Protein AF-A3UIS2-F1 (afdb_monomer_lite)

Radius of gyration: 30.92 Å; chains: 1; bounding box: 102×44×104 Å

Sequence (241 aa):
MSDAALAHAPRGFVQRSEYDRLQRALDEALEKLAYFEAEAAAAHNHARRGPDEWALTATEAYLCRMLAAHERLTRRKAYSLWPGDETPSSKALDVHLTSIRRKLACFGLSIHNQHGRGWYFAPEERRFVLAALDGGPARYADPADGADAPAQRVRASVLYRRLLEALEDGPLQSEDLRRLANWSRLYGMVRSDLIAQGLVEMTRRDRAQIHTITEAGRTRLDALRKQDAPAAETEGRDGPL

Structure (mmCIF, N/CA/C/O backbone):
data_AF-A3UIS2-F1
#
_entry.id   AF-A3UIS2-F1
#
loop_
_atom_site.group_PDB
_atom_site.id
_atom_site.type_symbol
_atom_site.label_atom_id
_atom_site.label_alt_id
_atom_site.label_comp_id
_atom_site.label_asym_id
_atom_site.label_entity_id
_atom_site.label_seq_id
_atom_site.pdbx_PDB_ins_code
_atom_site.Cartn_x
_atom_site.Cartn_y
_atom_site.Cartn_z
_atom_site.occupancy
_atom_site.B_iso_or_equiv
_atom_site.auth_seq_id
_atom_site.auth_comp_id
_atom_site.auth_asym_id
_atom_site.auth_atom_id
_atom_site.pdbx_PDB_model_num
ATOM 1 N N . MET A 1 1 ? 48.591 -28.206 -75.526 1.00 44.31 1 MET A N 1
ATOM 2 C CA . MET A 1 1 ? 49.136 -28.474 -74.180 1.00 44.31 1 MET A CA 1
ATOM 3 C C . MET A 1 1 ? 48.832 -27.263 -73.324 1.00 44.31 1 MET A C 1
ATOM 5 O O . MET A 1 1 ? 49.164 -26.182 -73.784 1.00 44.31 1 MET A O 1
ATOM 9 N N . SER A 1 2 ? 48.209 -27.503 -72.162 1.00 45.94 2 SER A N 1
ATOM 10 C CA . SER A 1 2 ? 47.933 -26.588 -71.035 1.00 45.94 2 SER A CA 1
ATOM 11 C C . SER A 1 2 ? 47.095 -25.342 -71.374 1.00 45.94 2 SER A C 1
ATOM 13 O O . SER A 1 2 ? 47.364 -24.642 -72.332 1.00 45.94 2 SER A O 1
ATOM 15 N N . ASP A 1 3 ? 46.012 -25.020 -70.676 1.00 39.94 3 ASP A N 1
ATOM 16 C CA . ASP A 1 3 ? 45.982 -24.867 -69.227 1.00 39.94 3 ASP A CA 1
ATOM 17 C C . ASP A 1 3 ? 44.537 -25.040 -68.717 1.00 39.94 3 ASP A C 1
ATOM 19 O O . ASP A 1 3 ? 43.677 -24.177 -68.888 1.00 39.94 3 ASP A O 1
ATOM 23 N N . ALA A 1 4 ? 44.245 -26.212 -68.154 1.00 50.88 4 ALA A N 1
ATOM 24 C CA . ALA A 1 4 ? 42.975 -26.526 -67.509 1.00 50.88 4 ALA A CA 1
ATOM 25 C C . ALA A 1 4 ? 43.205 -26.531 -65.995 1.00 50.88 4 ALA A C 1
ATOM 27 O O . ALA A 1 4 ? 43.323 -27.582 -65.373 1.00 50.88 4 ALA A O 1
ATOM 28 N N . ALA A 1 5 ? 43.301 -25.338 -65.413 1.00 53.44 5 ALA A N 1
ATOM 29 C CA . ALA A 1 5 ? 43.393 -25.139 -63.970 1.00 53.44 5 ALA A CA 1
ATOM 30 C C . ALA A 1 5 ? 42.276 -24.200 -63.488 1.00 53.44 5 ALA A C 1
ATOM 32 O O . ALA A 1 5 ? 42.515 -23.196 -62.823 1.00 53.44 5 ALA A O 1
ATOM 33 N N . LEU A 1 6 ? 41.023 -24.525 -63.824 1.00 48.09 6 LEU A N 1
ATOM 34 C CA . LEU A 1 6 ? 39.868 -23.958 -63.130 1.00 48.09 6 LEU A CA 1
ATOM 35 C C . LEU A 1 6 ? 39.639 -24.769 -61.855 1.00 48.09 6 LEU A C 1
ATOM 37 O O . LEU A 1 6 ? 39.055 -25.850 -61.856 1.00 48.09 6 LEU A O 1
ATOM 41 N N . ALA A 1 7 ? 40.195 -24.227 -60.777 1.00 47.25 7 ALA A N 1
ATOM 42 C CA . ALA A 1 7 ? 40.149 -24.737 -59.424 1.00 47.25 7 ALA A CA 1
ATOM 43 C C . ALA A 1 7 ? 38.716 -25.076 -58.975 1.00 47.25 7 ALA A C 1
ATOM 45 O O . ALA A 1 7 ? 37.839 -24.215 -58.880 1.00 47.25 7 ALA A O 1
ATOM 46 N N . HIS A 1 8 ? 38.505 -26.344 -58.628 1.00 52.12 8 HIS A N 1
ATOM 47 C CA . HIS A 1 8 ? 37.364 -26.804 -57.848 1.00 52.12 8 HIS A CA 1
ATOM 48 C C . HIS A 1 8 ? 37.463 -26.263 -56.413 1.00 52.12 8 HIS A C 1
ATOM 50 O O . HIS A 1 8 ? 37.949 -26.942 -55.511 1.00 52.12 8 HIS A O 1
ATOM 56 N N . ALA A 1 9 ? 36.985 -25.041 -56.178 1.00 51.84 9 ALA A N 1
ATOM 57 C CA . ALA A 1 9 ? 36.670 -24.603 -54.823 1.00 51.84 9 ALA A CA 1
ATOM 58 C C . ALA A 1 9 ? 35.446 -25.400 -54.314 1.00 51.84 9 ALA A C 1
ATOM 60 O O . ALA A 1 9 ? 34.432 -25.482 -55.019 1.00 51.84 9 ALA A O 1
ATOM 61 N N . PRO A 1 10 ? 35.501 -26.015 -53.117 1.00 53.50 10 PRO A N 1
ATOM 62 C CA . PRO A 1 10 ? 34.401 -26.817 -52.597 1.00 53.50 10 PRO A CA 1
ATOM 63 C C . PRO A 1 10 ? 33.189 -25.920 -52.315 1.00 53.50 10 PRO A C 1
ATOM 65 O O . PRO A 1 10 ? 33.205 -25.087 -51.409 1.00 53.50 10 PRO A O 1
ATOM 68 N N . ARG A 1 11 ? 32.105 -26.131 -53.074 1.00 52.81 11 ARG A N 1
ATOM 69 C CA . ARG A 1 11 ? 30.827 -25.387 -53.014 1.00 52.81 11 ARG A CA 1
ATOM 70 C C . ARG A 1 11 ? 30.122 -25.396 -51.640 1.00 52.81 11 ARG A C 1
ATOM 72 O O . ARG A 1 11 ? 29.104 -24.734 -51.491 1.00 52.81 11 ARG A O 1
ATOM 79 N N . GLY A 1 12 ? 30.648 -26.108 -50.640 1.00 52.69 12 GLY A N 1
ATOM 80 C CA . GLY A 1 12 ? 30.076 -26.208 -49.291 1.00 52.69 12 GLY A CA 1
ATOM 81 C C . GLY A 1 12 ? 30.646 -25.242 -48.242 1.00 52.69 12 GLY A C 1
ATOM 82 O O . GLY A 1 12 ? 30.032 -25.078 -47.192 1.00 52.69 12 GLY A O 1
ATOM 83 N N . PHE A 1 13 ? 31.791 -24.592 -48.489 1.00 50.00 13 PHE A N 1
ATOM 84 C CA . PHE A 1 13 ? 32.413 -23.707 -47.484 1.00 50.00 13 PHE A CA 1
ATOM 85 C C . PHE A 1 13 ? 31.806 -22.296 -47.458 1.00 50.00 13 PHE A C 1
ATOM 87 O O . PHE A 1 13 ? 31.671 -21.704 -46.390 1.00 50.00 13 PHE A O 1
ATOM 94 N N . VAL A 1 14 ? 31.372 -21.785 -48.614 1.00 53.56 14 VAL A N 1
ATOM 95 C CA . VAL A 1 14 ? 30.798 -20.433 -48.742 1.00 53.56 14 VAL A CA 1
ATOM 96 C C . VAL A 1 14 ? 29.408 -20.344 -48.089 1.00 53.56 14 VAL A C 1
ATOM 98 O O . VAL A 1 14 ? 29.094 -19.353 -47.434 1.00 53.56 14 VAL A O 1
ATOM 101 N N . GLN A 1 15 ? 28.613 -21.421 -48.148 1.00 58.50 15 GLN A N 1
ATOM 102 C CA . GLN A 1 15 ? 27.269 -21.454 -47.553 1.00 58.50 15 GLN A CA 1
ATOM 103 C C . GLN A 1 15 ? 27.274 -21.426 -46.018 1.00 58.50 15 GLN A C 1
ATOM 105 O O . GLN A 1 15 ? 26.395 -20.807 -45.424 1.00 58.50 15 GLN A O 1
ATOM 110 N N . ARG A 1 16 ? 28.270 -22.036 -45.354 1.00 62.12 16 ARG A N 1
ATOM 111 C CA . ARG A 1 16 ? 28.389 -21.960 -43.885 1.00 62.12 16 ARG A CA 1
ATOM 112 C C . ARG A 1 16 ? 28.802 -20.565 -43.416 1.00 62.12 16 ARG A C 1
ATOM 114 O O . ARG A 1 16 ? 28.254 -20.081 -42.436 1.00 62.12 16 ARG A O 1
ATOM 121 N N . SER A 1 17 ? 29.694 -19.888 -44.145 1.00 72.69 17 SER A N 1
ATOM 122 C CA . SER A 1 17 ? 30.095 -18.519 -43.791 1.00 72.69 17 SER A CA 1
ATOM 123 C C . SER A 1 17 ? 28.975 -17.492 -43.970 1.00 72.69 17 SER A C 1
ATOM 125 O O . SER A 1 17 ? 28.882 -16.548 -43.187 1.00 72.69 17 SER A O 1
ATOM 127 N N . GLU A 1 18 ? 28.112 -17.672 -44.974 1.00 80.00 18 GLU A N 1
ATOM 128 C CA . GLU A 1 18 ? 26.933 -16.818 -45.148 1.00 80.00 18 GLU A CA 1
ATOM 129 C C . GLU A 1 18 ? 25.871 -17.105 -44.088 1.00 80.00 18 GLU A C 1
ATOM 131 O O . GLU A 1 18 ? 25.317 -16.164 -43.524 1.00 80.00 18 GLU A O 1
ATOM 136 N N . TYR A 1 19 ? 25.652 -18.378 -43.751 1.00 84.56 19 TYR A N 1
ATOM 137 C CA . TYR A 1 19 ? 24.754 -18.768 -42.667 1.00 84.56 19 TYR A CA 1
ATOM 138 C C . TYR A 1 19 ? 25.191 -18.179 -41.318 1.00 84.56 19 TYR A C 1
ATOM 140 O O . TYR A 1 19 ? 24.390 -17.534 -40.651 1.00 84.56 19 TYR A O 1
ATOM 148 N N . ASP A 1 20 ? 26.470 -18.301 -40.951 1.00 83.44 20 ASP A N 1
ATOM 149 C CA . ASP A 1 20 ? 26.993 -17.748 -39.694 1.00 83.44 20 ASP A CA 1
ATOM 150 C C . ASP A 1 20 ? 26.892 -16.217 -39.647 1.00 83.44 20 ASP A C 1
ATOM 152 O O . ASP A 1 20 ? 26.635 -15.631 -38.594 1.00 83.44 20 ASP A O 1
ATOM 156 N N . ARG A 1 21 ? 27.089 -15.546 -40.790 1.00 86.69 21 ARG A N 1
ATOM 157 C CA . ARG A 1 21 ? 26.925 -14.092 -40.898 1.00 86.69 21 ARG A CA 1
ATOM 158 C C . ARG A 1 21 ? 25.465 -13.682 -40.713 1.00 86.69 21 ARG A C 1
ATOM 160 O O . ARG A 1 21 ? 25.203 -12.712 -40.006 1.00 86.69 21 ARG A O 1
ATOM 167 N N . LEU A 1 22 ? 24.536 -14.404 -41.338 1.00 88.62 22 LEU A N 1
ATOM 168 C CA . LEU A 1 22 ? 23.100 -14.158 -41.208 1.00 88.62 22 LEU A CA 1
ATOM 169 C C . LEU A 1 22 ? 22.603 -14.459 -39.792 1.00 88.62 22 LEU A C 1
ATOM 171 O O . LEU A 1 22 ? 21.818 -13.679 -39.264 1.00 88.62 22 LEU A O 1
ATOM 175 N N . GLN A 1 23 ? 23.106 -15.517 -39.153 1.00 89.31 23 GLN A N 1
ATOM 176 C CA . GLN A 1 23 ? 22.763 -15.862 -37.776 1.00 89.31 23 GLN A CA 1
ATOM 177 C C . GLN A 1 23 ? 23.207 -14.764 -36.802 1.00 89.31 23 GLN A C 1
ATOM 179 O O . GLN A 1 23 ? 22.396 -14.295 -36.016 1.00 89.31 23 GLN A O 1
ATOM 184 N N . ARG A 1 24 ? 24.445 -14.259 -36.917 1.00 88.12 24 ARG A N 1
ATOM 185 C CA . ARG A 1 24 ? 24.910 -13.133 -36.083 1.00 88.12 24 ARG A CA 1
ATOM 186 C C . ARG A 1 24 ? 24.109 -11.856 -36.315 1.00 88.12 24 ARG A C 1
ATOM 188 O O . ARG A 1 24 ? 23.817 -11.145 -35.364 1.00 88.12 24 ARG A O 1
ATOM 195 N N . ALA A 1 25 ? 23.757 -11.564 -37.567 1.00 88.81 25 ALA A N 1
ATOM 196 C CA . ALA A 1 25 ? 22.933 -10.403 -37.890 1.00 88.81 25 ALA A CA 1
ATOM 197 C C . ALA A 1 25 ? 21.511 -10.534 -37.318 1.00 88.81 25 ALA A C 1
ATOM 199 O O . ALA A 1 25 ? 20.938 -9.542 -36.874 1.00 88.81 25 ALA A O 1
ATOM 200 N N . LEU A 1 26 ? 20.953 -11.749 -37.311 1.00 89.62 26 LEU A N 1
ATOM 201 C CA . LEU A 1 26 ? 19.666 -12.042 -36.689 1.00 89.62 26 LEU A CA 1
ATOM 202 C C . LEU A 1 26 ? 19.747 -11.902 -35.166 1.00 89.62 26 LEU A C 1
ATOM 204 O O . LEU A 1 26 ? 18.886 -11.249 -34.584 1.00 89.62 26 LEU A O 1
ATOM 208 N N . ASP A 1 27 ? 20.789 -12.445 -34.539 1.00 90.94 27 ASP A N 1
ATOM 209 C CA . ASP A 1 27 ? 21.001 -12.348 -33.093 1.00 90.94 27 ASP A CA 1
ATOM 210 C C . ASP A 1 27 ? 21.178 -10.876 -32.659 1.00 90.94 27 ASP A C 1
ATOM 212 O O . ASP A 1 27 ? 20.498 -10.421 -31.741 1.00 90.94 27 ASP A O 1
ATOM 216 N N . GLU A 1 28 ? 21.981 -10.080 -33.382 1.00 90.00 28 GLU A N 1
ATOM 217 C CA . GLU A 1 28 ? 22.114 -8.630 -33.143 1.00 90.00 28 GLU A CA 1
ATOM 218 C C . GLU A 1 28 ? 20.792 -7.874 -33.340 1.00 90.00 28 GLU A C 1
ATOM 220 O O . GLU A 1 28 ? 20.489 -6.931 -32.604 1.00 90.00 28 GLU A O 1
ATOM 225 N N . ALA A 1 29 ? 20.004 -8.244 -34.353 1.00 87.81 29 ALA A N 1
ATOM 226 C CA . ALA A 1 29 ? 18.710 -7.618 -34.601 1.00 87.81 29 ALA A CA 1
ATOM 227 C C . ALA A 1 29 ? 17.707 -7.944 -33.487 1.00 87.81 29 ALA A C 1
ATOM 229 O O . ALA A 1 29 ? 16.958 -7.059 -33.074 1.00 87.81 29 ALA A O 1
ATOM 230 N N . LEU A 1 30 ? 17.719 -9.176 -32.972 1.00 87.56 30 LEU A N 1
ATOM 231 C CA . LEU A 1 30 ? 16.890 -9.598 -31.845 1.00 87.56 30 LEU A CA 1
ATOM 232 C C . LEU A 1 30 ? 17.296 -8.893 -30.549 1.00 87.56 30 LEU A C 1
ATOM 234 O O . LEU A 1 30 ? 16.423 -8.423 -29.823 1.00 87.56 30 LEU A O 1
ATOM 238 N N . GLU A 1 31 ? 18.595 -8.748 -30.277 1.00 85.75 31 GLU A N 1
ATOM 239 C CA . GLU A 1 31 ? 19.074 -7.974 -29.126 1.00 85.75 31 GLU A CA 1
ATOM 240 C C . GLU A 1 31 ? 18.669 -6.497 -29.221 1.00 85.75 31 GLU A C 1
ATOM 242 O O . GLU A 1 31 ? 18.184 -5.924 -28.243 1.00 85.75 31 GLU A O 1
ATOM 247 N N . LYS A 1 32 ? 18.788 -5.880 -30.406 1.00 81.88 32 LYS A N 1
ATOM 248 C CA . LYS A 1 32 ? 18.321 -4.502 -30.637 1.00 81.88 32 LYS A CA 1
ATOM 249 C C . LYS A 1 32 ? 16.811 -4.369 -30.484 1.00 81.88 32 LYS A C 1
ATOM 251 O O . LYS A 1 32 ? 16.352 -3.392 -29.899 1.00 81.88 32 LYS A O 1
ATOM 256 N N . LEU A 1 33 ? 16.040 -5.327 -30.993 1.00 83.19 33 LEU A N 1
ATOM 257 C CA . LEU A 1 33 ? 14.589 -5.324 -30.844 1.00 83.19 33 LEU A CA 1
ATOM 258 C C . LEU A 1 33 ? 14.200 -5.429 -29.366 1.00 83.19 33 LEU A C 1
ATOM 260 O O . LEU A 1 33 ? 13.417 -4.612 -28.898 1.00 83.19 33 LEU A O 1
ATOM 264 N N . ALA A 1 34 ? 14.812 -6.348 -28.616 1.00 77.31 34 ALA A N 1
ATOM 265 C CA . ALA A 1 34 ? 14.578 -6.490 -27.181 1.00 77.31 34 ALA A CA 1
ATOM 266 C C . ALA A 1 34 ? 14.949 -5.215 -26.403 1.00 77.31 34 ALA A C 1
ATOM 268 O O . ALA A 1 34 ? 14.245 -4.832 -25.467 1.00 77.31 34 ALA A O 1
ATOM 269 N N . TYR A 1 35 ? 16.025 -4.530 -26.803 1.00 75.88 35 TYR A N 1
ATOM 270 C CA . TYR A 1 35 ? 16.396 -3.229 -26.249 1.00 75.88 35 TYR A CA 1
ATOM 271 C C . TYR A 1 35 ? 15.320 -2.166 -26.519 1.00 75.88 35 TYR A C 1
ATOM 273 O O . TYR A 1 35 ? 14.850 -1.532 -25.575 1.00 75.88 35 TYR A O 1
ATOM 281 N N . PHE A 1 36 ? 14.874 -2.009 -27.769 1.00 69.44 36 PHE A N 1
ATOM 282 C CA . PHE A 1 36 ? 13.848 -1.022 -28.120 1.00 69.44 36 PHE A CA 1
ATOM 283 C C . PHE A 1 36 ? 12.477 -1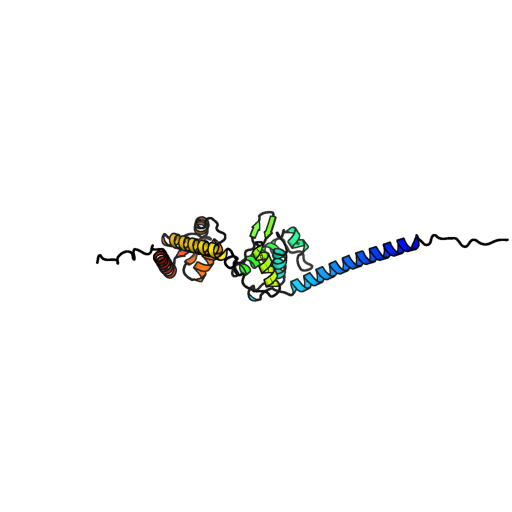.346 -27.525 1.00 69.44 36 PHE A C 1
ATOM 285 O O . PHE A 1 36 ? 11.754 -0.435 -27.136 1.00 69.44 36 PHE A O 1
ATOM 292 N N . GLU A 1 37 ? 12.111 -2.620 -27.401 1.00 73.44 37 GLU A N 1
ATOM 293 C CA . GLU A 1 37 ? 10.893 -3.037 -26.703 1.00 73.44 37 GLU A CA 1
ATOM 294 C C . GLU A 1 37 ? 10.972 -2.716 -25.208 1.00 73.44 37 GLU A C 1
ATOM 296 O O . GLU A 1 37 ? 10.003 -2.213 -24.638 1.00 73.44 37 GLU A O 1
ATOM 301 N N . ALA A 1 38 ? 12.126 -2.939 -24.571 1.00 63.16 38 ALA A N 1
ATOM 302 C CA . ALA A 1 38 ? 12.346 -2.564 -23.177 1.00 63.16 38 ALA A CA 1
ATOM 303 C C . ALA A 1 38 ? 12.315 -1.039 -22.979 1.00 63.16 38 ALA A C 1
ATOM 305 O O . ALA A 1 38 ? 11.737 -0.560 -22.002 1.00 63.16 38 ALA A O 1
ATOM 306 N N . GLU A 1 39 ? 12.884 -0.276 -23.912 1.00 63.38 39 GLU A N 1
ATOM 307 C CA . GLU A 1 39 ? 12.883 1.188 -23.907 1.00 63.38 39 GLU A CA 1
ATOM 308 C C . GLU A 1 39 ? 11.476 1.757 -24.151 1.00 63.38 39 GLU A C 1
ATOM 310 O O . GLU A 1 39 ? 11.004 2.601 -23.388 1.00 63.38 39 GLU A O 1
ATOM 315 N N . ALA A 1 40 ? 10.748 1.237 -25.142 1.00 64.12 40 ALA A N 1
ATOM 316 C CA . ALA A 1 40 ? 9.364 1.607 -25.422 1.00 64.12 40 ALA A CA 1
ATOM 317 C C . ALA A 1 40 ? 8.436 1.234 -24.260 1.00 64.12 40 ALA A C 1
ATOM 319 O O . ALA A 1 40 ? 7.581 2.032 -23.872 1.00 64.12 40 ALA A O 1
ATOM 320 N N . ALA A 1 41 ? 8.632 0.065 -23.643 1.00 63.25 41 ALA A N 1
ATOM 321 C CA . ALA A 1 41 ? 7.927 -0.317 -22.428 1.00 63.25 41 ALA A CA 1
ATOM 322 C C . ALA A 1 41 ? 8.273 0.626 -21.268 1.00 63.25 41 ALA A C 1
ATOM 324 O O . ALA A 1 41 ? 7.375 1.038 -20.539 1.00 63.25 41 ALA A O 1
ATOM 325 N N . ALA A 1 42 ? 9.537 1.021 -21.094 1.00 56.91 42 ALA A N 1
ATOM 326 C CA . ALA A 1 42 ? 9.939 1.979 -20.065 1.00 56.91 42 ALA A CA 1
ATOM 327 C C . ALA A 1 42 ? 9.296 3.361 -20.283 1.00 56.91 42 ALA A C 1
ATOM 329 O O . ALA A 1 42 ? 8.733 3.920 -19.340 1.00 56.91 42 ALA A O 1
ATOM 330 N N . ALA A 1 43 ? 9.294 3.870 -21.517 1.00 54.94 43 ALA A N 1
ATOM 331 C CA . ALA A 1 43 ? 8.670 5.139 -21.887 1.00 54.94 43 ALA A CA 1
ATOM 332 C C . ALA A 1 43 ? 7.138 5.104 -21.726 1.00 54.94 43 ALA A C 1
ATOM 334 O O . ALA A 1 43 ? 6.546 6.015 -21.140 1.00 54.94 43 ALA A O 1
ATOM 335 N N . HIS A 1 44 ? 6.491 4.020 -22.163 1.00 57.81 44 HIS A N 1
ATOM 336 C CA . HIS A 1 44 ? 5.052 3.805 -21.995 1.00 57.81 44 HIS A CA 1
ATOM 337 C C . HIS A 1 44 ? 4.659 3.699 -20.512 1.00 57.81 44 HIS A C 1
ATOM 339 O O . HIS A 1 44 ? 3.674 4.294 -20.071 1.00 57.81 44 HIS A O 1
ATOM 345 N N . ASN A 1 45 ? 5.475 3.008 -19.713 1.00 55.16 45 ASN A N 1
ATOM 346 C CA . ASN A 1 45 ? 5.279 2.873 -18.271 1.00 55.16 45 ASN A CA 1
ATOM 347 C C . ASN A 1 45 ? 5.529 4.182 -17.509 1.00 55.16 45 ASN A C 1
ATOM 349 O O . ASN A 1 45 ? 4.912 4.395 -16.469 1.00 55.16 45 ASN A O 1
ATOM 353 N N . HIS A 1 46 ? 6.393 5.066 -18.014 1.00 51.06 46 HIS A N 1
ATOM 354 C CA . HIS A 1 46 ? 6.631 6.388 -17.433 1.00 51.06 46 HIS A CA 1
ATOM 355 C C . HIS A 1 46 ? 5.465 7.364 -17.694 1.00 51.06 46 HIS A C 1
ATOM 357 O O . HIS A 1 46 ? 5.197 8.250 -16.881 1.00 51.06 46 HIS A O 1
ATOM 363 N N . ALA A 1 47 ? 4.739 7.196 -18.806 1.00 54.94 47 ALA A N 1
ATOM 364 C CA . ALA A 1 47 ? 3.598 8.039 -19.168 1.00 54.94 47 ALA A CA 1
ATOM 365 C C . ALA A 1 47 ? 2.316 7.728 -18.365 1.00 54.94 47 ALA A C 1
ATOM 367 O O . ALA A 1 47 ? 1.482 8.614 -18.168 1.00 54.94 47 ALA A O 1
ATOM 368 N N . ARG A 1 48 ? 2.153 6.498 -17.857 1.00 67.56 48 ARG A N 1
ATOM 369 C CA . ARG A 1 48 ? 0.988 6.096 -17.050 1.00 67.56 48 ARG A CA 1
ATOM 370 C C . ARG A 1 48 ? 1.236 6.347 -15.562 1.00 67.56 48 ARG A C 1
ATOM 372 O O . ARG A 1 48 ? 1.890 5.559 -14.888 1.00 67.56 48 ARG A O 1
ATOM 379 N N . ARG A 1 49 ? 0.642 7.418 -15.026 1.00 72.62 49 ARG A N 1
ATOM 380 C CA . ARG A 1 49 ? 0.659 7.756 -13.586 1.00 72.62 49 ARG A CA 1
ATOM 381 C C . ARG A 1 49 ? -0.153 6.792 -12.703 1.00 72.62 49 ARG A C 1
ATOM 383 O O . ARG A 1 49 ? -0.191 6.968 -11.490 1.00 72.62 49 ARG A O 1
ATOM 390 N N . GLY A 1 50 ? -0.739 5.748 -13.288 1.00 79.19 50 GLY A N 1
ATOM 391 C CA . GLY A 1 50 ? -1.696 4.882 -12.609 1.00 79.19 50 GLY A CA 1
ATOM 392 C C . GLY A 1 50 ? -3.064 5.549 -12.467 1.00 79.19 50 GLY A C 1
ATOM 393 O O . GLY A 1 50 ? -3.321 6.534 -13.159 1.00 79.19 50 GLY A O 1
ATOM 394 N N . PRO A 1 51 ? -3.932 5.017 -11.595 1.00 83.81 51 PRO A N 1
ATOM 395 C CA . PRO A 1 51 ? -5.212 5.639 -11.280 1.00 83.81 51 PRO A CA 1
ATOM 396 C C . PRO A 1 51 ? -5.021 7.050 -10.710 1.00 83.81 51 PRO A C 1
ATOM 398 O O . PRO A 1 51 ? -4.175 7.255 -9.830 1.00 83.81 51 PRO A O 1
ATOM 401 N N . ASP A 1 52 ? -5.816 8.013 -11.181 1.00 80.25 52 ASP A N 1
ATOM 402 C CA . ASP A 1 52 ? -5.738 9.413 -10.742 1.00 80.25 52 ASP A CA 1
ATOM 403 C C . ASP A 1 52 ? -5.957 9.541 -9.227 1.00 80.25 52 ASP A C 1
ATOM 405 O O . ASP A 1 52 ? -5.339 10.380 -8.566 1.00 80.25 52 ASP A O 1
ATOM 409 N N . GLU A 1 53 ? -6.767 8.649 -8.651 1.00 79.62 53 GLU A N 1
ATOM 410 C CA . GLU A 1 53 ? -7.074 8.597 -7.224 1.00 79.62 53 GLU A CA 1
ATOM 411 C C . GLU A 1 53 ? -5.829 8.362 -6.367 1.00 79.62 53 GLU A C 1
ATOM 413 O O . GLU A 1 53 ? -5.748 8.856 -5.241 1.00 79.62 53 GLU A O 1
ATOM 418 N N . TRP A 1 54 ? -4.832 7.638 -6.881 1.00 86.12 54 TRP A N 1
ATOM 419 C CA . TRP A 1 54 ? -3.599 7.378 -6.136 1.00 86.12 54 TRP A CA 1
ATOM 420 C C . TRP A 1 54 ? -2.688 8.601 -6.072 1.00 86.12 54 TRP A C 1
ATOM 422 O O . TRP A 1 54 ? -1.765 8.635 -5.251 1.00 86.12 54 TRP A O 1
ATOM 432 N N . ALA A 1 55 ? -2.932 9.596 -6.931 1.00 86.31 55 ALA A N 1
ATOM 433 C CA . ALA A 1 55 ? -2.165 10.830 -7.024 1.00 86.31 55 ALA A CA 1
ATOM 434 C C . ALA A 1 55 ? -0.644 10.583 -7.091 1.00 86.31 55 ALA A C 1
ATOM 436 O O . ALA A 1 55 ? 0.143 11.307 -6.467 1.00 86.31 55 ALA A O 1
ATOM 437 N N . LEU A 1 56 ? -0.209 9.531 -7.796 1.00 89.44 56 LEU A N 1
ATOM 438 C CA . LEU A 1 56 ? 1.209 9.210 -7.956 1.00 89.44 56 LEU A CA 1
ATOM 439 C C . LEU A 1 56 ?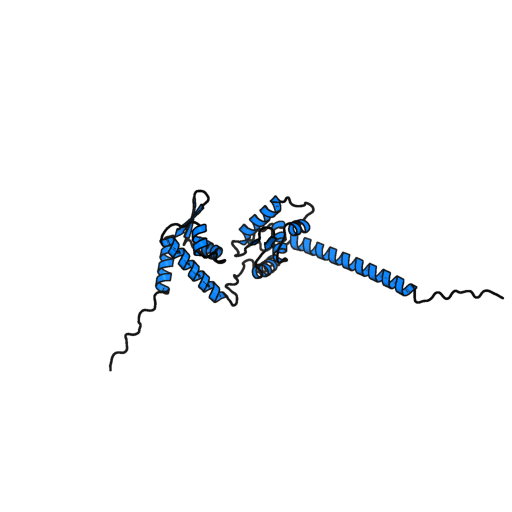 1.868 10.152 -8.968 1.00 89.44 56 LEU A C 1
ATOM 441 O O . LEU A 1 56 ? 1.291 10.525 -9.990 1.00 89.44 56 LEU A O 1
ATOM 445 N N . THR A 1 57 ? 3.119 10.523 -8.703 1.00 88.62 57 THR A N 1
ATOM 446 C CA . THR A 1 57 ? 3.969 11.116 -9.742 1.00 88.62 57 THR A CA 1
ATOM 447 C C . THR A 1 57 ? 4.403 10.042 -10.746 1.00 88.62 57 THR A C 1
ATOM 449 O O . THR A 1 57 ? 4.310 8.849 -10.465 1.00 88.62 57 THR A O 1
ATOM 452 N N . ALA A 1 58 ? 4.931 10.444 -11.907 1.00 84.44 58 ALA A N 1
ATOM 453 C CA . ALA A 1 58 ? 5.446 9.497 -12.904 1.00 84.44 58 ALA A CA 1
ATOM 454 C C . ALA A 1 58 ? 6.523 8.561 -12.317 1.00 84.44 58 ALA A C 1
ATOM 456 O O . ALA A 1 58 ? 6.440 7.343 -12.456 1.00 84.44 58 ALA A O 1
ATOM 457 N N . THR A 1 59 ? 7.477 9.115 -11.562 1.00 87.12 59 THR A N 1
ATOM 458 C CA . THR A 1 59 ? 8.516 8.339 -10.867 1.00 87.12 59 THR A CA 1
ATOM 459 C C . THR A 1 59 ? 7.927 7.381 -9.831 1.00 87.12 59 THR A C 1
ATOM 461 O O . THR A 1 59 ? 8.367 6.240 -9.714 1.00 87.12 59 THR A O 1
ATOM 464 N N . GLU A 1 60 ? 6.921 7.816 -9.068 1.00 91.31 60 GLU A N 1
ATOM 465 C CA . GLU A 1 60 ? 6.272 6.969 -8.064 1.00 91.31 60 GLU A CA 1
ATOM 466 C C . GLU A 1 60 ? 5.481 5.820 -8.702 1.00 91.31 60 GLU A C 1
ATOM 468 O O . GLU A 1 60 ? 5.571 4.689 -8.226 1.00 91.31 60 GLU A O 1
ATOM 473 N N . ALA A 1 61 ? 4.750 6.086 -9.787 1.00 90.00 61 ALA A N 1
ATOM 474 C CA . ALA A 1 61 ? 4.026 5.072 -10.550 1.00 90.00 61 ALA A CA 1
ATOM 475 C C . ALA A 1 61 ? 4.986 4.043 -11.162 1.00 90.00 61 ALA A C 1
ATOM 477 O O . ALA A 1 61 ? 4.761 2.836 -11.055 1.00 90.00 61 ALA A O 1
ATOM 478 N N . TYR A 1 62 ? 6.111 4.510 -11.705 1.00 88.50 62 TYR A N 1
ATOM 479 C CA . TYR A 1 62 ? 7.172 3.651 -12.215 1.00 88.50 62 TYR A CA 1
ATOM 480 C C . TYR A 1 62 ? 7.747 2.736 -11.118 1.00 88.50 62 TYR A C 1
ATOM 482 O O . TYR A 1 62 ? 7.822 1.516 -11.288 1.00 88.50 62 TYR A O 1
ATOM 490 N N . LEU A 1 63 ? 8.070 3.292 -9.944 1.00 90.88 63 LEU A N 1
ATOM 491 C CA . LEU A 1 63 ? 8.535 2.506 -8.797 1.00 90.88 63 LEU A CA 1
ATOM 492 C C . LEU A 1 63 ? 7.483 1.507 -8.301 1.00 90.88 63 LEU A C 1
ATOM 494 O O . LEU A 1 63 ? 7.840 0.385 -7.938 1.00 90.88 63 LEU A O 1
ATOM 498 N N . CYS A 1 64 ? 6.198 1.874 -8.307 1.00 92.81 64 CYS A N 1
ATOM 499 C CA . CYS A 1 64 ? 5.109 0.947 -7.988 1.00 92.81 64 CYS A CA 1
ATOM 500 C C . CYS A 1 64 ? 5.071 -0.221 -8.972 1.00 92.81 64 CYS A C 1
ATOM 502 O O . CYS A 1 64 ? 4.978 -1.373 -8.546 1.00 92.81 64 CYS A O 1
ATOM 504 N N . ARG A 1 65 ? 5.208 0.057 -10.274 1.00 91.25 65 ARG A N 1
ATOM 505 C CA . ARG A 1 65 ? 5.238 -0.975 -11.314 1.00 91.25 65 ARG A CA 1
ATOM 506 C C . ARG A 1 65 ? 6.416 -1.923 -11.114 1.00 91.25 65 ARG A C 1
ATOM 508 O O . ARG A 1 65 ? 6.231 -3.135 -11.144 1.00 91.25 65 ARG A O 1
ATOM 515 N N . MET A 1 66 ? 7.604 -1.396 -10.814 1.00 91.12 66 MET A N 1
ATOM 516 C CA . MET A 1 66 ? 8.777 -2.215 -10.492 1.00 91.12 66 MET A CA 1
ATOM 517 C C . MET A 1 66 ? 8.580 -3.083 -9.245 1.00 91.12 66 MET A C 1
ATOM 519 O O . MET A 1 66 ? 8.934 -4.264 -9.246 1.00 91.12 66 MET A O 1
ATOM 523 N N . LEU A 1 67 ? 8.033 -2.505 -8.172 1.00 93.56 67 LEU A N 1
ATOM 524 C CA . LEU A 1 67 ? 7.720 -3.230 -6.939 1.00 93.56 67 LEU A CA 1
ATOM 525 C C . LEU A 1 67 ? 6.724 -4.361 -7.191 1.00 93.56 67 LEU A C 1
ATOM 527 O O . LEU A 1 67 ? 6.858 -5.428 -6.601 1.00 93.56 67 LEU A O 1
ATOM 531 N N . ALA A 1 68 ? 5.741 -4.141 -8.061 1.00 92.38 68 ALA A N 1
ATOM 532 C CA . ALA A 1 68 ? 4.728 -5.131 -8.385 1.00 92.38 68 ALA A CA 1
ATOM 533 C C . ALA A 1 68 ? 5.245 -6.207 -9.363 1.00 92.38 68 ALA A C 1
ATOM 535 O O . ALA A 1 68 ? 4.934 -7.392 -9.220 1.00 92.38 68 ALA A O 1
ATOM 536 N N . ALA A 1 69 ? 6.119 -5.838 -10.302 1.00 90.31 69 ALA A N 1
ATOM 537 C CA . ALA A 1 69 ? 6.728 -6.751 -11.270 1.00 90.31 69 ALA A CA 1
ATOM 538 C C . ALA A 1 69 ? 7.725 -7.739 -10.639 1.00 90.31 69 ALA A C 1
ATOM 540 O O . ALA A 1 69 ? 7.964 -8.819 -11.181 1.00 90.31 69 ALA A O 1
ATOM 541 N N . HIS A 1 70 ? 8.289 -7.424 -9.473 1.00 90.19 70 HIS A N 1
ATOM 542 C CA . HIS A 1 70 ? 9.264 -8.277 -8.797 1.00 90.19 70 HIS A CA 1
ATOM 543 C C . HIS A 1 70 ? 8.729 -8.836 -7.483 1.00 90.19 70 HIS A C 1
ATOM 545 O O . HIS A 1 70 ? 8.002 -8.171 -6.760 1.00 90.19 70 HIS A O 1
ATOM 551 N N . GLU A 1 71 ? 9.133 -10.060 -7.134 1.00 89.94 71 GLU A N 1
ATOM 552 C CA . GLU A 1 71 ? 8.848 -10.609 -5.800 1.00 89.94 71 GLU A CA 1
ATOM 553 C C . GLU A 1 71 ? 9.465 -9.734 -4.702 1.00 89.94 71 GLU A C 1
ATOM 555 O O . GLU A 1 71 ? 8.901 -9.559 -3.625 1.00 89.94 71 GLU A O 1
ATOM 560 N N . ARG A 1 72 ? 10.631 -9.153 -4.997 1.00 93.62 72 ARG A N 1
ATOM 561 C CA . ARG A 1 72 ? 11.308 -8.203 -4.128 1.00 93.62 72 ARG A CA 1
ATOM 562 C C . ARG A 1 72 ? 12.113 -7.210 -4.945 1.00 93.62 72 ARG A C 1
ATOM 564 O O . ARG A 1 72 ? 12.885 -7.592 -5.827 1.00 93.62 72 ARG A O 1
ATOM 571 N N . LEU A 1 73 ? 11.988 -5.938 -4.593 1.00 93.81 73 LEU A N 1
ATOM 572 C CA . LEU A 1 73 ? 12.808 -4.867 -5.123 1.00 93.81 73 LEU A CA 1
ATOM 573 C C . LEU A 1 73 ? 13.952 -4.564 -4.154 1.00 93.81 73 LEU A C 1
ATOM 575 O O . LEU A 1 73 ? 13.745 -4.059 -3.050 1.00 93.81 73 LEU A O 1
ATOM 579 N N . THR A 1 74 ? 15.177 -4.883 -4.565 1.00 94.06 74 THR A N 1
ATOM 580 C CA . THR A 1 74 ? 16.383 -4.516 -3.816 1.00 94.06 74 THR A CA 1
ATOM 581 C C . THR A 1 74 ? 16.795 -3.087 -4.149 1.00 94.06 74 THR A C 1
ATOM 583 O O . THR A 1 74 ? 16.501 -2.584 -5.232 1.00 94.06 74 THR A O 1
ATOM 586 N N . ARG A 1 75 ? 17.546 -2.439 -3.253 1.00 91.12 75 ARG A N 1
ATOM 587 C CA . ARG A 1 75 ? 18.085 -1.092 -3.498 1.00 91.12 75 ARG A CA 1
ATOM 588 C C . ARG A 1 75 ? 18.959 -1.032 -4.755 1.00 91.12 75 ARG A C 1
ATOM 590 O O . ARG A 1 75 ? 18.773 -0.144 -5.575 1.00 91.12 75 ARG A O 1
ATOM 597 N N . ARG A 1 76 ? 19.835 -2.025 -4.955 1.00 89.62 76 ARG A N 1
ATOM 598 C CA . ARG A 1 76 ? 20.660 -2.140 -6.171 1.00 89.62 76 ARG A CA 1
ATOM 599 C C . ARG A 1 76 ? 19.799 -2.186 -7.436 1.00 89.62 76 ARG A C 1
ATOM 601 O O . ARG A 1 76 ? 20.098 -1.486 -8.392 1.00 89.62 76 ARG A O 1
ATOM 608 N N . LYS A 1 77 ? 18.726 -2.984 -7.418 1.00 89.06 77 LYS A N 1
ATOM 609 C CA . LYS A 1 77 ? 17.811 -3.128 -8.556 1.00 89.06 77 LYS A CA 1
ATOM 610 C C . LYS A 1 77 ? 16.972 -1.869 -8.797 1.00 89.06 77 LYS A C 1
ATOM 612 O O . LYS A 1 77 ? 16.685 -1.546 -9.940 1.00 89.06 77 LYS A O 1
ATOM 617 N N . ALA A 1 78 ? 16.608 -1.156 -7.732 1.00 88.81 78 ALA A N 1
ATOM 618 C CA . ALA A 1 78 ? 15.918 0.126 -7.831 1.00 88.81 78 ALA A CA 1
ATOM 619 C C . ALA A 1 78 ? 16.788 1.197 -8.507 1.00 88.81 78 ALA A C 1
ATOM 621 O O . ALA A 1 78 ? 16.277 1.952 -9.321 1.00 88.81 78 ALA A O 1
ATOM 622 N N . TYR A 1 79 ? 18.092 1.240 -8.211 1.00 87.75 79 TYR A N 1
ATOM 623 C CA . TYR A 1 79 ? 19.010 2.184 -8.857 1.00 87.75 79 TYR A CA 1
ATOM 624 C C . TYR A 1 79 ? 19.325 1.819 -10.303 1.00 87.75 79 TYR A C 1
ATOM 626 O O . TYR A 1 79 ? 19.359 2.705 -11.144 1.00 87.75 79 TYR A O 1
ATOM 634 N N . SER A 1 80 ? 19.516 0.532 -10.612 1.00 84.75 80 SER A N 1
ATOM 635 C CA . SER A 1 80 ? 19.842 0.104 -11.981 1.00 84.75 80 SER A CA 1
ATOM 636 C C . SER A 1 80 ? 18.708 0.315 -12.982 1.00 84.75 80 SER A C 1
ATOM 638 O O . SER A 1 80 ? 18.942 0.269 -14.180 1.00 84.75 80 SER A O 1
ATOM 640 N N . LEU A 1 81 ? 17.478 0.452 -12.493 1.00 81.12 81 LEU A N 1
ATOM 641 C CA . LEU A 1 81 ? 16.281 0.632 -13.309 1.00 81.12 81 LEU A CA 1
ATOM 642 C C . LEU A 1 81 ? 15.644 1.999 -13.051 1.00 81.12 81 LEU A C 1
ATOM 644 O O . LEU A 1 81 ? 14.488 2.190 -13.385 1.00 81.12 81 LEU A O 1
ATOM 648 N N . TRP A 1 82 ? 16.334 2.933 -12.394 1.00 83.00 82 TRP A N 1
ATOM 649 C CA . TRP A 1 82 ? 15.731 4.223 -12.081 1.00 83.00 82 TRP A CA 1
ATOM 650 C C . TRP A 1 82 ? 15.373 4.985 -13.368 1.00 83.00 82 TRP A C 1
ATOM 652 O O . TRP A 1 82 ? 16.171 4.979 -14.302 1.00 83.00 82 TRP A O 1
ATOM 662 N N . PRO A 1 83 ? 14.196 5.631 -13.447 1.00 72.81 83 PRO A N 1
ATOM 663 C CA . PRO A 1 83 ? 13.819 6.362 -14.647 1.00 72.81 83 PRO A CA 1
ATOM 664 C C . PRO A 1 83 ? 14.610 7.676 -14.758 1.00 72.81 83 PRO A C 1
ATOM 666 O O . PRO A 1 83 ? 14.626 8.471 -13.816 1.00 72.81 83 PRO A O 1
ATOM 669 N N . GLY A 1 84 ? 15.206 7.915 -15.931 1.00 70.94 84 GLY A N 1
ATOM 670 C CA . GLY A 1 84 ? 15.977 9.119 -16.265 1.00 70.94 84 GLY A CA 1
ATOM 671 C C . GLY A 1 84 ? 17.498 8.947 -16.155 1.00 70.94 84 GLY A C 1
ATOM 672 O O . GLY A 1 84 ? 17.987 7.914 -15.707 1.00 70.94 84 GLY A O 1
ATOM 673 N N . ASP A 1 85 ? 18.236 9.983 -16.559 1.00 67.38 85 ASP A N 1
ATOM 674 C CA . ASP A 1 85 ? 19.708 9.946 -16.656 1.00 67.38 85 ASP A CA 1
ATOM 675 C C . ASP A 1 85 ? 20.420 10.199 -15.315 1.00 67.38 85 ASP A C 1
ATOM 677 O O . ASP A 1 85 ? 21.607 9.908 -15.155 1.00 67.38 85 ASP A O 1
ATOM 681 N N . GLU A 1 86 ? 19.705 10.730 -14.320 1.00 68.31 86 GLU A N 1
ATOM 682 C CA . GLU A 1 86 ? 20.268 11.001 -13.000 1.00 68.31 86 GLU A CA 1
ATOM 683 C C . GLU A 1 86 ? 20.078 9.814 -12.055 1.00 68.31 86 GLU A C 1
ATOM 685 O O . GLU A 1 86 ? 18.962 9.403 -11.726 1.00 68.31 86 GLU A O 1
ATOM 690 N N . THR A 1 87 ? 21.198 9.294 -11.545 1.00 71.25 87 THR A N 1
ATOM 691 C CA . THR A 1 87 ? 21.160 8.290 -10.479 1.00 71.25 87 THR A CA 1
ATOM 692 C C . THR A 1 87 ? 20.610 8.939 -9.205 1.00 71.25 87 THR A C 1
ATOM 694 O O . THR A 1 87 ? 21.180 9.919 -8.716 1.00 71.25 87 THR A O 1
ATOM 697 N N . PRO A 1 88 ? 19.534 8.401 -8.611 1.00 77.69 88 PRO A N 1
ATOM 698 C CA . PRO A 1 88 ? 18.936 8.989 -7.426 1.00 77.69 88 PRO A CA 1
ATOM 699 C C . PRO A 1 88 ? 19.905 8.907 -6.249 1.00 77.69 88 PRO A C 1
ATOM 701 O O . PRO A 1 88 ? 20.556 7.886 -6.009 1.00 77.69 88 PRO A O 1
ATOM 704 N N . SER A 1 89 ? 19.938 9.960 -5.433 1.00 79.31 89 SER A N 1
ATOM 705 C CA . SER A 1 89 ? 20.613 9.871 -4.139 1.00 79.31 89 SER A CA 1
ATOM 706 C C . SER A 1 89 ? 19.980 8.767 -3.283 1.00 79.31 89 SER A C 1
ATOM 708 O O . SER A 1 89 ? 18.783 8.479 -3.383 1.00 79.31 89 SER A O 1
ATOM 710 N N . SER A 1 90 ? 20.762 8.180 -2.371 1.00 75.88 90 SER A N 1
ATOM 711 C CA . SER A 1 90 ? 20.253 7.125 -1.483 1.00 75.88 90 SER A CA 1
ATOM 712 C C . SER A 1 90 ? 18.995 7.548 -0.714 1.00 75.88 90 SER A C 1
ATOM 714 O O . SER A 1 90 ? 18.036 6.787 -0.583 1.00 75.88 90 SER A O 1
ATOM 716 N N . LYS A 1 91 ? 18.959 8.824 -0.316 1.00 84.19 91 LYS A N 1
ATOM 717 C CA . LYS A 1 91 ? 17.838 9.458 0.376 1.00 84.19 91 LYS A CA 1
ATOM 718 C C . LYS A 1 91 ? 16.596 9.608 -0.508 1.00 84.19 91 LYS A C 1
ATOM 720 O O . LYS A 1 91 ? 15.486 9.501 0.005 1.00 84.19 91 LYS A O 1
ATOM 725 N N . ALA A 1 92 ? 16.759 9.836 -1.812 1.00 86.69 92 ALA A N 1
ATOM 726 C CA . ALA A 1 92 ? 15.638 10.046 -2.726 1.00 86.69 92 ALA A CA 1
ATOM 727 C C . ALA A 1 92 ? 14.747 8.798 -2.831 1.00 86.69 92 ALA A C 1
ATOM 729 O O . ALA A 1 92 ? 13.529 8.905 -2.691 1.00 86.69 92 ALA A O 1
ATOM 730 N N . LEU A 1 93 ? 15.336 7.605 -2.979 1.00 89.88 93 LEU A N 1
ATOM 731 C CA . LEU A 1 93 ? 14.575 6.349 -3.046 1.00 89.88 93 LEU A CA 1
ATOM 732 C C . LEU A 1 93 ? 13.706 6.136 -1.796 1.00 89.88 93 LEU A C 1
ATOM 734 O O . LEU A 1 93 ? 12.519 5.829 -1.909 1.00 89.88 93 LEU A O 1
ATOM 738 N N . ASP A 1 94 ? 14.273 6.336 -0.606 1.00 90.25 94 ASP A N 1
ATOM 739 C CA . ASP A 1 94 ? 13.541 6.146 0.650 1.00 90.25 94 ASP A CA 1
ATOM 740 C C . ASP A 1 94 ? 12.406 7.179 0.810 1.00 90.25 94 ASP A C 1
ATOM 742 O O . ASP A 1 94 ? 11.331 6.845 1.323 1.00 90.25 94 ASP A O 1
ATOM 746 N N . VAL A 1 95 ? 12.602 8.411 0.319 1.00 91.56 95 VAL A N 1
ATOM 747 C CA . VAL A 1 95 ? 11.563 9.454 0.272 1.00 91.56 95 VAL A CA 1
ATOM 748 C C . VAL A 1 95 ? 10.412 9.036 -0.643 1.00 91.56 95 VAL A C 1
ATOM 750 O O . VAL A 1 95 ? 9.256 9.085 -0.214 1.00 91.56 95 VAL A O 1
ATOM 753 N N . HIS A 1 96 ? 10.703 8.556 -1.855 1.00 92.75 96 HIS A N 1
ATOM 754 C CA . HIS A 1 96 ? 9.671 8.083 -2.780 1.00 92.75 96 HIS A CA 1
ATOM 755 C C . HIS A 1 96 ? 8.898 6.893 -2.207 1.00 92.75 96 HIS A C 1
ATOM 757 O O . HIS A 1 96 ? 7.672 6.923 -2.175 1.00 92.75 96 HIS A O 1
ATOM 763 N N . LEU A 1 97 ? 9.580 5.883 -1.659 1.00 93.56 97 LEU A N 1
ATOM 764 C CA . LEU A 1 97 ? 8.915 4.728 -1.044 1.00 93.56 97 LEU A CA 1
ATOM 765 C C . LEU A 1 97 ? 8.031 5.120 0.147 1.00 93.56 97 LEU A C 1
ATOM 767 O O . LEU A 1 97 ? 6.959 4.549 0.344 1.00 93.56 97 LEU A O 1
ATOM 771 N N . THR A 1 98 ? 8.458 6.102 0.942 1.00 92.88 98 THR A N 1
ATOM 772 C CA . THR A 1 98 ? 7.657 6.636 2.053 1.00 92.88 98 THR A CA 1
ATOM 773 C C . THR A 1 98 ? 6.419 7.376 1.546 1.00 92.88 98 THR A C 1
ATOM 775 O O . THR A 1 98 ? 5.328 7.181 2.085 1.00 92.88 98 THR A O 1
ATOM 778 N N . SER A 1 99 ? 6.568 8.186 0.494 1.00 92.19 99 SER A N 1
ATOM 779 C CA . SER A 1 99 ? 5.452 8.876 -0.161 1.00 92.19 99 SER A CA 1
ATOM 780 C C . SER A 1 99 ? 4.435 7.880 -0.721 1.00 92.19 99 SER A C 1
ATOM 782 O O . SER A 1 99 ? 3.252 7.969 -0.391 1.00 92.19 99 SER A O 1
ATOM 784 N N . ILE A 1 100 ? 4.903 6.873 -1.467 1.00 94.19 100 ILE A N 1
ATOM 785 C CA . ILE A 1 100 ? 4.059 5.827 -2.053 1.00 94.19 100 ILE A CA 1
ATOM 786 C C . ILE A 1 100 ? 3.295 5.075 -0.962 1.00 94.19 100 ILE A C 1
ATOM 788 O O . ILE A 1 100 ? 2.080 4.949 -1.057 1.00 94.19 100 ILE A O 1
ATOM 792 N N . ARG A 1 101 ? 3.962 4.628 0.113 1.00 93.56 101 ARG A N 1
ATOM 793 C CA . ARG A 1 101 ? 3.288 3.951 1.238 1.00 93.56 101 ARG A CA 1
ATOM 794 C C . ARG A 1 101 ? 2.121 4.756 1.785 1.00 93.56 101 ARG A C 1
ATOM 796 O O . ARG A 1 101 ? 1.059 4.201 2.028 1.00 93.56 101 ARG A O 1
ATOM 803 N N . ARG A 1 102 ? 2.325 6.058 1.993 1.00 87.06 102 ARG A N 1
ATOM 804 C CA . ARG A 1 102 ? 1.284 6.944 2.518 1.00 87.06 102 ARG A CA 1
ATOM 805 C C . ARG A 1 102 ? 0.108 7.057 1.548 1.00 87.06 102 ARG A C 1
ATOM 807 O O . ARG A 1 102 ? -1.027 7.023 2.004 1.00 87.06 102 ARG A O 1
ATOM 814 N N . LYS A 1 103 ? 0.383 7.194 0.247 1.00 88.12 103 LYS A N 1
ATOM 815 C CA . LYS A 1 103 ? -0.647 7.322 -0.795 1.00 88.12 103 LYS A CA 1
ATOM 816 C C . LYS A 1 103 ? -1.432 6.029 -0.991 1.00 88.12 103 LYS A C 1
ATOM 818 O O . LYS A 1 103 ? -2.642 6.072 -1.104 1.00 88.12 103 LYS A O 1
ATOM 823 N N . LEU A 1 104 ? -0.759 4.883 -0.979 1.00 89.06 104 LEU A N 1
ATOM 824 C CA . LEU A 1 104 ? -1.384 3.586 -1.235 1.00 89.06 104 LEU A CA 1
ATOM 825 C C . LEU A 1 104 ? -2.117 3.002 -0.016 1.00 89.06 104 LEU A C 1
ATOM 827 O O . LEU A 1 104 ? -3.042 2.209 -0.180 1.00 89.06 104 LEU A O 1
ATOM 831 N N . ALA A 1 105 ? -1.769 3.431 1.202 1.00 81.62 105 ALA A N 1
ATOM 832 C CA . ALA A 1 105 ? -2.372 2.914 2.430 1.00 81.62 105 ALA A CA 1
ATOM 833 C C . ALA A 1 105 ? -3.896 3.114 2.507 1.00 81.62 105 ALA A C 1
ATOM 835 O O . ALA A 1 105 ? -4.592 2.242 3.022 1.00 81.62 105 ALA A O 1
ATOM 836 N N . CYS A 1 106 ? -4.439 4.225 1.990 1.00 72.81 106 CYS A N 1
ATOM 837 C CA . CYS A 1 106 ? -5.891 4.456 1.977 1.00 72.81 106 CYS A CA 1
ATOM 838 C C . CYS A 1 106 ? -6.644 3.570 0.969 1.00 72.81 106 CYS A C 1
ATOM 840 O O . CYS A 1 106 ? -7.867 3.452 1.051 1.00 72.81 106 CYS A O 1
ATOM 842 N N . PHE A 1 107 ? -5.919 2.907 0.067 1.00 77.19 107 PHE A N 1
ATOM 843 C CA . PHE A 1 107 ? -6.452 1.944 -0.894 1.00 77.19 107 PHE A CA 1
ATOM 844 C C . PHE A 1 107 ? -6.233 0.494 -0.455 1.00 77.19 107 PHE A C 1
ATOM 846 O O . PHE A 1 107 ? -6.426 -0.403 -1.264 1.00 77.19 107 PHE A O 1
ATOM 853 N N . GLY A 1 108 ? -5.823 0.259 0.798 1.00 79.12 108 GLY A N 1
ATOM 854 C CA . GLY A 1 108 ? -5.618 -1.088 1.342 1.00 79.12 108 GLY A CA 1
ATOM 855 C C . GLY A 1 108 ? -4.316 -1.762 0.901 1.00 79.12 108 GLY A C 1
ATOM 856 O O . GLY A 1 108 ? -4.120 -2.937 1.181 1.00 79.12 108 GLY A O 1
ATOM 857 N N . LEU A 1 109 ? -3.415 -1.031 0.241 1.00 86.06 109 LEU A N 1
ATOM 858 C CA . LEU A 1 109 ? -2.155 -1.559 -0.276 1.00 86.06 109 LEU A CA 1
ATOM 859 C C . LEU A 1 109 ? -0.987 -1.239 0.657 1.00 86.06 109 LEU A C 1
ATOM 861 O O . LEU A 1 109 ? -0.837 -0.108 1.131 1.00 86.06 109 LEU A O 1
ATOM 865 N N . SER A 1 110 ? -0.108 -2.217 0.878 1.00 89.62 110 SER A N 1
ATOM 866 C CA . SER A 1 110 ? 1.033 -2.080 1.785 1.00 89.62 110 SER A CA 1
ATOM 867 C C . SER A 1 110 ? 2.367 -2.445 1.134 1.00 89.62 110 SER A C 1
ATOM 869 O O . SER A 1 110 ? 2.624 -3.584 0.770 1.00 89.62 110 SER A O 1
ATOM 871 N N . ILE A 1 111 ? 3.310 -1.494 1.094 1.00 93.56 111 ILE A N 1
ATOM 872 C CA . ILE A 1 111 ? 4.707 -1.816 0.753 1.00 93.56 111 ILE A CA 1
ATOM 873 C C . ILE A 1 111 ? 5.436 -2.292 2.003 1.00 93.56 111 ILE A C 1
ATOM 875 O O . ILE A 1 111 ? 5.828 -1.494 2.869 1.00 93.56 111 ILE A O 1
ATOM 879 N N . HIS A 1 112 ? 5.715 -3.584 2.048 1.00 91.88 112 HIS A N 1
ATOM 880 C CA . HIS A 1 112 ? 6.495 -4.211 3.097 1.00 91.88 112 HIS A CA 1
ATOM 881 C C . HIS A 1 112 ? 7.995 -3.935 2.931 1.00 91.88 112 HIS A C 1
ATOM 883 O O . HIS A 1 112 ? 8.506 -3.685 1.837 1.00 91.88 112 HIS A O 1
ATOM 889 N N . ASN A 1 113 ? 8.720 -3.962 4.047 1.00 92.75 113 ASN A N 1
ATOM 890 C CA . ASN A 1 113 ? 10.174 -3.853 4.082 1.00 92.75 113 ASN A CA 1
ATOM 891 C C . ASN A 1 113 ? 10.740 -5.067 4.810 1.00 92.75 113 ASN A C 1
ATOM 893 O O . ASN A 1 113 ? 10.303 -5.379 5.917 1.00 92.75 113 ASN A O 1
ATOM 897 N N . GLN A 1 114 ? 11.733 -5.715 4.216 1.00 90.06 114 GLN A N 1
ATOM 898 C CA . GLN A 1 114 ? 12.547 -6.710 4.889 1.00 90.06 114 GLN A CA 1
ATOM 899 C C . GLN A 1 114 ? 13.970 -6.165 5.013 1.00 90.06 114 GLN A C 1
ATOM 901 O O . GLN A 1 114 ? 14.652 -5.945 4.009 1.00 90.06 114 GLN A O 1
ATOM 906 N N . HIS A 1 115 ? 14.409 -5.937 6.254 1.00 84.69 115 HIS A N 1
ATOM 907 C CA . HIS A 1 115 ? 15.693 -5.302 6.544 1.00 84.69 115 HIS A CA 1
ATOM 908 C C . HIS A 1 115 ? 16.850 -6.034 5.845 1.00 84.69 115 HIS A C 1
ATOM 910 O O . HIS A 1 115 ? 16.922 -7.262 5.863 1.00 84.69 115 HIS A O 1
ATOM 916 N N . GLY A 1 116 ? 17.709 -5.276 5.159 1.00 87.44 116 GLY A N 1
ATOM 917 C CA . GLY A 1 116 ? 18.825 -5.805 4.364 1.00 87.44 116 GLY A CA 1
ATOM 918 C C . GLY A 1 116 ? 18.439 -6.543 3.072 1.00 87.44 116 GLY A C 1
ATOM 919 O O . GLY A 1 116 ? 19.323 -6.894 2.298 1.00 87.44 116 GLY A O 1
ATOM 920 N N . ARG A 1 117 ? 17.147 -6.773 2.800 1.00 89.00 117 ARG A N 1
ATOM 921 C CA . ARG A 1 117 ? 16.676 -7.540 1.631 1.00 89.00 117 ARG A CA 1
ATOM 922 C C . ARG A 1 117 ? 15.890 -6.702 0.628 1.00 89.00 117 ARG A C 1
ATOM 924 O O . ARG A 1 117 ? 15.931 -7.012 -0.558 1.00 89.00 117 ARG A O 1
ATOM 931 N N . GLY A 1 118 ? 15.212 -5.646 1.071 1.00 93.56 118 GLY A N 1
ATOM 932 C CA . GLY A 1 118 ? 14.498 -4.708 0.201 1.00 93.56 118 GLY A CA 1
ATOM 933 C C . GLY A 1 118 ? 12.994 -4.673 0.451 1.00 93.56 118 GLY A C 1
ATOM 934 O O . GLY A 1 118 ? 12.519 -5.024 1.532 1.00 93.56 118 GLY A O 1
ATOM 935 N N . TRP A 1 119 ? 12.251 -4.238 -0.561 1.00 95.94 119 TRP A N 1
ATOM 936 C CA . TRP A 1 119 ? 10.829 -3.915 -0.462 1.00 95.94 119 TRP A CA 1
ATOM 937 C C . TRP A 1 119 ? 9.978 -4.820 -1.338 1.00 95.94 119 TRP A C 1
ATOM 939 O O . TRP A 1 119 ? 10.454 -5.320 -2.354 1.00 95.94 119 TRP A O 1
ATOM 949 N N . TYR A 1 120 ? 8.731 -5.047 -0.940 1.00 94.81 120 TYR A N 1
ATOM 950 C CA . TYR A 1 120 ? 7.822 -5.916 -1.680 1.00 94.81 120 TYR A CA 1
ATOM 951 C C . TYR A 1 120 ? 6.358 -5.582 -1.392 1.00 94.81 120 TYR A C 1
ATOM 953 O O . TYR A 1 120 ? 6.035 -5.060 -0.325 1.00 94.81 120 TYR A O 1
ATOM 961 N N . PHE A 1 121 ? 5.496 -5.926 -2.342 1.00 93.88 121 PHE A N 1
ATOM 962 C CA . PHE A 1 121 ? 4.058 -6.092 -2.137 1.00 93.88 121 PHE A CA 1
ATOM 963 C C . PHE A 1 121 ? 3.752 -7.567 -1.861 1.00 93.88 121 PHE A C 1
ATOM 965 O O . PHE A 1 121 ? 4.487 -8.451 -2.319 1.00 93.88 121 PHE A O 1
ATOM 972 N N . ALA A 1 122 ? 2.667 -7.853 -1.146 1.00 89.50 122 ALA A N 1
ATOM 973 C CA . ALA A 1 122 ? 2.157 -9.214 -1.042 1.00 89.50 122 ALA A CA 1
ATOM 974 C C . ALA A 1 122 ? 1.791 -9.769 -2.441 1.00 89.50 122 ALA A C 1
ATOM 976 O O . ALA A 1 122 ? 1.468 -8.995 -3.344 1.00 89.50 122 ALA A O 1
ATOM 977 N N . PRO A 1 123 ? 1.832 -11.098 -2.667 1.00 86.38 123 PRO A N 1
ATOM 978 C CA . PRO A 1 123 ? 1.602 -11.682 -3.994 1.00 86.38 123 PRO A CA 1
ATOM 979 C C . PRO A 1 123 ? 0.299 -11.245 -4.682 1.00 86.38 123 PRO A C 1
ATOM 981 O O . PRO A 1 123 ? 0.273 -11.078 -5.899 1.00 86.38 123 PRO A O 1
ATOM 984 N N . GLU A 1 124 ? -0.764 -11.044 -3.908 1.00 84.56 124 GLU A N 1
ATOM 985 C CA . GLU A 1 124 ? -2.083 -10.623 -4.392 1.00 84.56 124 GLU A CA 1
ATOM 986 C C . GLU A 1 124 ? -2.100 -9.127 -4.744 1.00 84.56 124 GLU A C 1
ATOM 988 O O . GLU A 1 124 ? -2.494 -8.754 -5.851 1.00 84.56 124 GLU A O 1
ATOM 993 N N . GLU A 1 125 ? -1.541 -8.289 -3.864 1.00 89.75 125 GLU A N 1
ATOM 994 C CA . GLU A 1 125 ? -1.361 -6.852 -4.092 1.00 89.75 125 GLU A CA 1
ATOM 995 C C . GLU A 1 125 ? -0.539 -6.593 -5.360 1.00 89.75 125 GLU A C 1
ATOM 997 O O . GLU A 1 125 ? -0.863 -5.693 -6.124 1.00 89.75 125 GLU A O 1
ATOM 1002 N N . ARG A 1 126 ? 0.494 -7.403 -5.641 1.00 91.56 126 ARG A N 1
ATOM 1003 C CA . ARG A 1 126 ? 1.303 -7.277 -6.867 1.00 91.56 126 ARG A CA 1
ATOM 1004 C C . ARG A 1 126 ? 0.446 -7.353 -8.128 1.00 91.56 126 ARG A C 1
ATOM 1006 O O . ARG A 1 126 ? 0.599 -6.526 -9.024 1.00 91.56 126 ARG A O 1
ATOM 1013 N N . ARG A 1 127 ? -0.441 -8.350 -8.208 1.00 87.12 127 ARG A N 1
ATOM 1014 C CA . ARG A 1 127 ? -1.314 -8.544 -9.376 1.00 87.12 127 ARG A CA 1
ATOM 1015 C C . ARG A 1 127 ? -2.277 -7.380 -9.527 1.00 87.12 127 ARG A C 1
ATOM 1017 O O . ARG A 1 127 ? -2.431 -6.858 -10.627 1.00 87.12 127 ARG A O 1
ATOM 1024 N N . PHE A 1 128 ? -2.876 -6.957 -8.419 1.00 88.44 128 PHE A N 1
ATOM 1025 C CA . PHE A 1 128 ? -3.782 -5.824 -8.425 1.00 88.44 128 PHE A CA 1
ATOM 1026 C C . PHE A 1 128 ? -3.084 -4.521 -8.817 1.00 88.44 128 PHE A C 1
ATOM 1028 O O . PHE A 1 128 ? -3.586 -3.811 -9.677 1.00 88.44 128 PHE A O 1
ATOM 1035 N N . VAL A 1 129 ? -1.919 -4.221 -8.235 1.00 90.88 129 VAL A N 1
ATOM 1036 C CA . VAL A 1 129 ? -1.170 -2.996 -8.537 1.00 90.88 129 VAL A CA 1
ATOM 1037 C C . VAL A 1 129 ? -0.821 -2.935 -10.019 1.00 90.88 129 VAL A C 1
ATOM 1039 O O . VAL A 1 129 ? -1.004 -1.888 -10.628 1.00 90.88 129 VAL A O 1
ATOM 1042 N N . LEU A 1 130 ? -0.377 -4.042 -10.624 1.00 89.88 130 LEU A N 1
ATOM 1043 C CA . LEU A 1 130 ? -0.132 -4.086 -12.069 1.00 89.88 130 LEU A CA 1
ATOM 1044 C C . LEU A 1 130 ? -1.410 -3.801 -12.866 1.00 89.88 130 LEU A C 1
ATOM 1046 O O . LEU A 1 130 ? -1.398 -2.924 -13.724 1.00 89.88 130 LEU A O 1
ATOM 1050 N N . ALA A 1 131 ? -2.518 -4.471 -12.536 1.00 86.25 131 ALA A N 1
ATOM 1051 C CA . ALA A 1 131 ? -3.794 -4.254 -13.213 1.00 86.25 131 ALA A CA 1
ATOM 1052 C C . ALA A 1 131 ? -4.284 -2.799 -13.084 1.00 86.25 131 ALA A C 1
ATOM 1054 O O . ALA A 1 131 ? -4.676 -2.193 -14.077 1.00 86.25 131 ALA A O 1
ATOM 1055 N N . ALA A 1 132 ? -4.218 -2.215 -11.886 1.00 88.25 132 ALA A N 1
ATOM 1056 C CA . ALA A 1 132 ? -4.611 -0.834 -11.616 1.00 88.25 132 ALA A CA 1
ATOM 1057 C C . ALA A 1 132 ? -3.745 0.172 -12.393 1.00 88.25 132 ALA A C 1
ATOM 1059 O O . ALA A 1 132 ? -4.265 1.100 -13.008 1.00 88.25 132 ALA A O 1
ATOM 1060 N N . LEU A 1 133 ? -2.425 -0.042 -12.443 1.00 87.31 133 LEU A N 1
ATOM 1061 C CA . LEU A 1 133 ? -1.505 0.797 -13.219 1.00 87.31 133 LEU A CA 1
ATOM 1062 C C . LEU A 1 133 ? -1.735 0.707 -14.739 1.00 87.31 133 LEU A C 1
ATOM 1064 O O . LEU A 1 133 ? -1.297 1.599 -15.470 1.00 87.31 133 LEU A O 1
ATOM 1068 N N . ASP A 1 134 ? -2.413 -0.341 -15.211 1.00 83.88 134 ASP A N 1
ATOM 1069 C CA . ASP A 1 134 ? -2.781 -0.548 -16.614 1.00 83.88 134 ASP A CA 1
ATOM 1070 C C . ASP A 1 134 ? -4.204 -0.086 -16.970 1.00 83.88 134 ASP A C 1
ATOM 1072 O O . ASP A 1 134 ? -4.658 -0.313 -18.093 1.00 83.88 134 ASP A O 1
ATOM 1076 N N . GLY A 1 135 ? -4.876 0.629 -16.060 1.00 77.88 135 GLY A N 1
ATOM 1077 C CA . GLY A 1 135 ? -6.232 1.159 -16.257 1.00 77.88 135 GLY A CA 1
ATOM 1078 C C . GLY A 1 135 ? -7.338 0.283 -15.661 1.00 77.88 135 GLY A C 1
ATOM 1079 O O . GLY A 1 135 ? -8.509 0.463 -15.984 1.00 77.88 135 GLY A O 1
ATOM 1080 N N . GLY A 1 136 ? -6.971 -0.683 -14.818 1.00 78.19 136 GLY A N 1
ATOM 1081 C CA . GLY A 1 136 ? -7.895 -1.470 -14.010 1.00 78.19 136 GLY A CA 1
ATOM 1082 C C . GLY A 1 136 ? -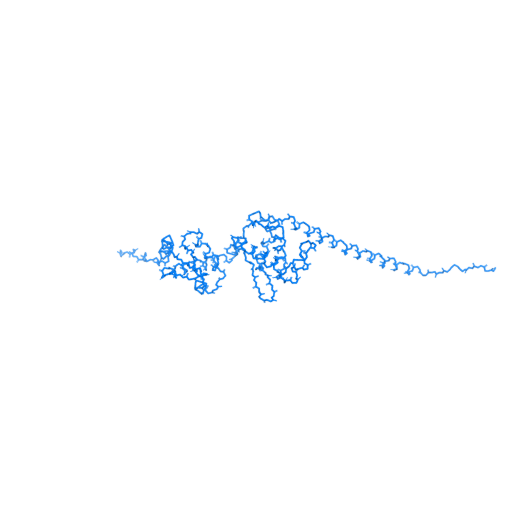8.448 -0.703 -12.796 1.00 78.19 136 GLY A C 1
ATOM 1083 O O . GLY A 1 136 ? -8.272 0.509 -12.677 1.00 78.19 136 GLY A O 1
ATOM 1084 N N . PRO A 1 137 ? -9.126 -1.399 -11.866 1.00 74.19 137 PRO A N 1
ATOM 1085 C CA . PRO A 1 137 ? -9.763 -0.767 -10.714 1.00 74.19 137 PRO A CA 1
ATOM 1086 C C . PRO A 1 137 ? -8.758 -0.055 -9.798 1.00 74.19 137 PRO A C 1
ATOM 1088 O O . PRO A 1 137 ? -7.713 -0.601 -9.459 1.00 74.19 137 PRO A O 1
ATOM 1091 N N . ALA A 1 138 ? -9.116 1.148 -9.339 1.00 68.75 138 ALA A N 1
ATOM 1092 C CA . ALA A 1 138 ? -8.270 1.981 -8.480 1.00 68.75 138 ALA A CA 1
ATOM 1093 C C . ALA A 1 138 ? -8.257 1.546 -7.005 1.00 68.75 138 ALA A C 1
ATOM 1095 O O . ALA A 1 138 ? -7.387 1.947 -6.235 1.00 68.75 138 ALA A O 1
ATOM 1096 N N . ARG A 1 139 ? -9.224 0.739 -6.566 1.00 71.88 139 ARG A N 1
ATOM 1097 C CA . ARG A 1 139 ? -9.349 0.331 -5.163 1.00 71.88 139 ARG A CA 1
ATOM 1098 C C . ARG A 1 139 ? -9.084 -1.155 -5.036 1.00 71.88 139 ARG A C 1
ATOM 1100 O O . ARG A 1 139 ? -9.717 -1.941 -5.739 1.00 71.88 139 ARG A O 1
ATOM 1107 N N . TYR A 1 140 ? -8.141 -1.521 -4.171 1.00 65.19 140 TYR A N 1
ATOM 1108 C CA . TYR A 1 140 ? -7.871 -2.926 -3.907 1.00 65.19 140 TYR A CA 1
ATOM 1109 C C . TYR A 1 140 ? -9.089 -3.492 -3.191 1.00 65.19 140 TYR A C 1
ATOM 1111 O O . TYR A 1 140 ? -9.362 -3.124 -2.048 1.00 65.19 140 TYR A O 1
ATOM 1119 N N . ALA A 1 141 ? -9.860 -4.315 -3.902 1.00 58.66 141 ALA A N 1
ATOM 1120 C CA . ALA A 1 141 ? -10.810 -5.201 -3.258 1.00 58.66 141 ALA A CA 1
ATOM 1121 C C . ALA A 1 141 ? -9.971 -6.177 -2.437 1.00 58.66 141 ALA A C 1
ATOM 1123 O O . ALA A 1 141 ? -9.087 -6.852 -2.971 1.00 58.66 141 ALA A O 1
ATOM 1124 N N . ASP A 1 142 ? -10.181 -6.140 -1.130 1.00 51.66 142 ASP A N 1
ATOM 1125 C CA . ASP A 1 142 ? -9.450 -6.940 -0.164 1.00 51.66 142 ASP A CA 1
ATOM 1126 C C . ASP A 1 142 ? -9.523 -8.424 -0.591 1.00 51.66 142 ASP A C 1
ATOM 1128 O O . ASP A 1 142 ? -10.565 -8.864 -1.082 1.00 51.66 142 ASP A O 1
ATOM 1132 N N . PRO A 1 143 ? -8.488 -9.260 -0.405 1.00 45.47 143 PRO A N 1
ATOM 1133 C CA . PRO A 1 143 ? -8.650 -10.717 -0.415 1.00 45.47 143 PRO A CA 1
ATOM 1134 C C . PRO A 1 143 ? -9.798 -11.211 0.491 1.00 45.47 143 PRO A C 1
ATOM 1136 O O . PRO A 1 143 ? -10.283 -12.329 0.298 1.00 45.47 143 PRO A O 1
ATOM 1139 N N . ALA A 1 144 ? -10.301 -10.370 1.405 1.00 42.25 144 ALA A N 1
ATOM 1140 C CA . ALA A 1 144 ? -11.585 -10.530 2.085 1.00 42.25 144 ALA A CA 1
ATOM 1141 C C . ALA A 1 144 ? -12.847 -10.462 1.180 1.00 42.25 144 ALA A C 1
ATOM 1143 O O . ALA A 1 144 ? -13.960 -10.523 1.707 1.00 42.25 144 ALA A O 1
ATOM 1144 N N . ASP A 1 145 ? -12.690 -10.377 -0.144 1.00 44.78 145 ASP A N 1
ATOM 1145 C CA . ASP A 1 145 ? -13.715 -10.578 -1.183 1.00 44.78 145 ASP A CA 1
ATOM 1146 C C . ASP A 1 145 ? -13.428 -11.815 -2.074 1.00 44.78 145 ASP A C 1
ATOM 1148 O O . ASP A 1 145 ? -14.192 -12.122 -2.989 1.00 44.78 145 ASP A O 1
ATOM 1152 N N . GLY A 1 146 ? -12.347 -12.561 -1.796 1.00 47.47 146 GLY A N 1
ATOM 1153 C CA . GLY A 1 146 ? -12.022 -13.857 -2.410 1.00 47.47 146 GLY A CA 1
ATOM 1154 C C . GLY A 1 146 ? -12.682 -15.052 -1.701 1.00 47.47 146 GLY A C 1
ATOM 1155 O O . GLY A 1 146 ? -13.503 -14.884 -0.809 1.00 47.47 146 GLY A O 1
ATOM 1156 N N . ALA A 1 147 ? -12.317 -16.293 -2.043 1.00 46.72 147 ALA A N 1
ATOM 1157 C CA . ALA A 1 147 ? -12.912 -17.497 -1.429 1.00 46.72 147 ALA A CA 1
ATOM 1158 C C . ALA A 1 147 ? -12.768 -17.564 0.116 1.00 46.72 147 ALA A C 1
ATOM 1160 O O . ALA A 1 147 ? -13.605 -18.166 0.785 1.00 46.72 147 ALA A O 1
ATOM 1161 N N . ASP A 1 148 ? -11.765 -16.880 0.683 1.00 48.53 148 ASP A N 1
ATOM 1162 C CA . ASP A 1 148 ? -11.521 -16.763 2.131 1.00 48.53 148 ASP A CA 1
ATOM 1163 C C . ASP A 1 148 ? -12.209 -15.546 2.790 1.00 48.53 148 ASP A C 1
ATOM 1165 O O . ASP A 1 148 ? -12.074 -15.322 4.000 1.00 48.53 148 ASP A O 1
ATOM 1169 N N . ALA A 1 149 ? -12.976 -14.774 2.013 1.00 51.91 149 ALA A N 1
ATOM 1170 C CA . ALA A 1 149 ? -13.747 -13.605 2.431 1.00 51.91 149 ALA A CA 1
ATOM 1171 C C . ALA A 1 149 ? -14.519 -13.778 3.739 1.00 51.91 149 ALA A C 1
ATOM 1173 O O . ALA A 1 149 ? -14.386 -12.935 4.633 1.00 51.91 149 ALA A O 1
ATOM 1174 N N . PRO A 1 150 ? -15.295 -14.864 3.923 1.00 58.06 150 PRO A N 1
ATOM 1175 C CA . PRO A 1 150 ? -16.108 -15.007 5.121 1.00 58.06 150 PRO A CA 1
ATOM 1176 C C . PRO A 1 150 ? -15.232 -15.154 6.367 1.00 58.06 150 PRO A C 1
ATOM 1178 O O . PRO A 1 150 ? -15.475 -14.502 7.379 1.00 58.06 150 PRO A O 1
ATOM 1181 N N . ALA A 1 151 ? -14.160 -15.948 6.283 1.00 61.31 151 ALA A N 1
ATOM 1182 C CA . ALA A 1 151 ? -13.257 -16.184 7.404 1.00 61.31 151 ALA A CA 1
ATOM 1183 C C . ALA A 1 151 ? -12.473 -14.920 7.785 1.00 61.31 151 ALA A C 1
ATOM 1185 O O . ALA A 1 151 ? -12.261 -14.655 8.971 1.00 61.31 151 ALA A O 1
ATOM 1186 N N . GLN A 1 152 ? -12.057 -14.118 6.802 1.00 60.59 152 GLN A N 1
ATOM 1187 C CA . GLN A 1 152 ? -11.376 -12.849 7.058 1.00 60.59 152 GLN A CA 1
ATOM 1188 C C . GLN A 1 152 ? -12.320 -11.793 7.634 1.00 60.59 152 GLN A C 1
ATOM 1190 O O . GLN A 1 152 ? -11.941 -11.134 8.600 1.00 60.59 152 GLN A O 1
ATOM 1195 N N . ARG A 1 153 ? -13.559 -11.690 7.132 1.00 64.62 153 ARG A N 1
ATOM 1196 C CA . ARG A 1 153 ? -14.595 -10.811 7.701 1.00 64.62 153 ARG A CA 1
ATOM 1197 C C . ARG A 1 153 ? -14.898 -11.180 9.148 1.00 64.62 153 ARG A C 1
ATOM 1199 O O . ARG A 1 153 ? -14.879 -10.302 9.998 1.00 64.62 153 ARG A O 1
ATOM 1206 N N . VAL A 1 154 ? -15.051 -12.470 9.456 1.00 72.94 154 VAL A N 1
ATOM 1207 C CA . VAL A 1 154 ? -15.231 -12.944 10.840 1.00 72.94 154 VAL A CA 1
ATOM 1208 C C . VAL A 1 154 ? -14.035 -12.551 11.711 1.00 72.94 154 VAL A C 1
ATOM 1210 O O . VAL A 1 154 ? -14.215 -11.968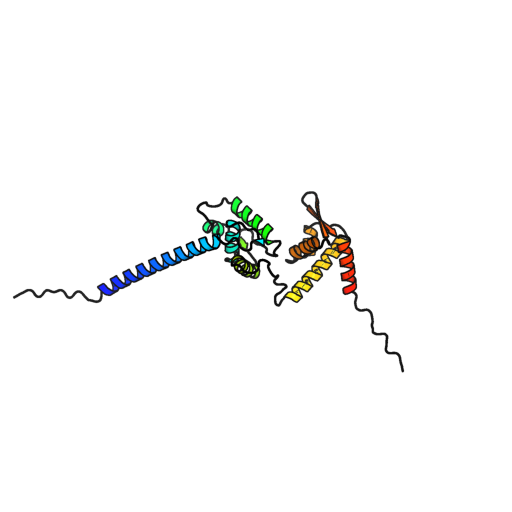 12.776 1.00 72.94 154 VAL A O 1
ATOM 1213 N N . ARG A 1 155 ? -12.797 -12.789 11.256 1.00 75.69 155 ARG A N 1
ATOM 1214 C CA . ARG A 1 155 ? -11.585 -12.387 11.999 1.00 75.69 155 ARG A CA 1
ATOM 1215 C C . ARG A 1 155 ? -11.484 -10.871 12.187 1.00 75.69 155 ARG A C 1
ATOM 1217 O O . ARG A 1 155 ? -11.055 -10.428 13.251 1.00 75.69 155 ARG A O 1
ATOM 1224 N N . ALA A 1 156 ? -11.865 -10.088 11.180 1.00 74.44 156 ALA A N 1
ATOM 1225 C CA . ALA A 1 156 ? -11.894 -8.633 11.244 1.00 74.44 156 ALA A CA 1
ATOM 1226 C C . ALA A 1 156 ? -12.958 -8.150 12.234 1.00 74.44 156 ALA A C 1
ATOM 1228 O O . ALA A 1 156 ? -12.636 -7.320 13.072 1.00 74.44 156 ALA A O 1
ATOM 1229 N N . SER A 1 157 ? -14.168 -8.717 12.215 1.00 80.94 157 SER A N 1
ATOM 1230 C CA . SER A 1 157 ? -15.235 -8.421 13.179 1.00 80.94 157 SER A CA 1
ATOM 1231 C C . SER A 1 157 ? -14.834 -8.771 14.614 1.00 80.94 157 SER A C 1
ATOM 1233 O O . SER A 1 157 ? -15.045 -7.967 15.519 1.00 80.94 157 SER A O 1
ATOM 1235 N N . VAL A 1 158 ? -14.181 -9.919 14.828 1.00 86.81 158 VAL A N 1
ATOM 1236 C CA . VAL A 1 158 ? -13.644 -10.304 16.146 1.00 86.81 158 VAL A CA 1
ATOM 1237 C C . VAL A 1 158 ? -12.573 -9.315 16.606 1.00 86.81 158 VAL A C 1
ATOM 1239 O O . VAL A 1 158 ? -12.591 -8.873 17.754 1.00 86.81 158 VAL A O 1
ATOM 1242 N N . LEU A 1 159 ? -11.648 -8.930 15.721 1.00 88.50 159 LEU A N 1
ATOM 1243 C CA . LEU A 1 159 ? -10.615 -7.949 16.049 1.00 88.50 159 LEU A CA 1
ATOM 1244 C C . LEU A 1 159 ? -11.213 -6.565 16.331 1.00 88.50 159 LEU A C 1
ATOM 1246 O O . LEU A 1 159 ? -10.808 -5.909 17.283 1.00 88.50 159 LEU A O 1
ATOM 1250 N N . TYR A 1 160 ? -12.185 -6.141 15.529 1.00 89.62 160 TYR A N 1
ATOM 1251 C CA . TYR A 1 160 ? -12.916 -4.887 15.679 1.00 89.62 160 TYR A CA 1
ATOM 1252 C C . TYR A 1 160 ? -13.572 -4.800 17.057 1.00 89.62 160 TYR A C 1
ATOM 1254 O O . TYR A 1 160 ? -13.342 -3.834 17.784 1.00 89.62 160 TYR A O 1
ATOM 1262 N N . ARG A 1 161 ? -14.309 -5.846 17.454 1.00 92.31 161 ARG A N 1
ATOM 1263 C CA . ARG A 1 161 ? -14.917 -5.951 18.784 1.00 92.31 161 ARG A CA 1
ATOM 1264 C C . ARG A 1 161 ? -13.859 -5.893 19.886 1.00 92.31 161 ARG A C 1
ATOM 1266 O O . ARG A 1 161 ? -13.963 -5.060 20.778 1.00 92.31 161 ARG A O 1
ATOM 1273 N N . ARG A 1 162 ? -12.808 -6.710 19.781 1.00 93.94 162 ARG A N 1
ATOM 1274 C CA . ARG A 1 162 ? -11.736 -6.781 20.785 1.00 93.94 162 ARG A CA 1
ATOM 1275 C C . ARG A 1 162 ? -11.026 -5.440 20.999 1.00 93.94 162 ARG A C 1
ATOM 1277 O O . ARG A 1 162 ? -10.656 -5.121 22.123 1.00 93.94 162 ARG A O 1
ATOM 1284 N N . LEU A 1 163 ? -10.807 -4.665 19.933 1.00 94.56 163 LEU A N 1
ATOM 1285 C CA . LEU A 1 163 ? -10.196 -3.337 20.042 1.00 94.56 163 LEU A CA 1
ATOM 1286 C C . LEU A 1 163 ? -11.130 -2.339 20.734 1.00 94.56 163 LEU A C 1
ATOM 1288 O O . LEU A 1 163 ? -10.651 -1.543 21.534 1.00 94.56 163 LEU A O 1
ATOM 1292 N N . LEU A 1 164 ? -12.437 -2.384 20.454 1.00 95.75 164 LEU A N 1
ATOM 1293 C CA . LEU A 1 164 ? -13.410 -1.528 21.138 1.00 95.75 164 LEU A CA 1
ATOM 1294 C C . LEU A 1 164 ? -13.545 -1.889 22.620 1.00 95.75 164 LEU A C 1
ATOM 1296 O O . LEU A 1 164 ? -13.530 -0.983 23.443 1.00 95.75 164 LEU A O 1
ATOM 1300 N N . GLU A 1 165 ? -13.605 -3.179 22.963 1.00 96.19 165 GLU A N 1
ATOM 1301 C CA . GLU A 1 165 ? -13.623 -3.643 24.361 1.00 96.19 165 GLU A CA 1
ATOM 1302 C C . GLU A 1 165 ? -12.389 -3.142 25.120 1.00 96.19 165 GLU A C 1
ATOM 1304 O O . GLU A 1 165 ? -12.515 -2.543 26.180 1.00 96.19 165 GLU A O 1
ATOM 1309 N N . ALA A 1 166 ? -11.196 -3.277 24.535 1.00 96.12 166 ALA A N 1
ATOM 1310 C CA . ALA A 1 166 ? -9.971 -2.801 25.173 1.00 96.12 166 ALA A CA 1
ATOM 1311 C C . ALA A 1 166 ? -9.923 -1.271 25.358 1.00 96.12 166 ALA A C 1
ATOM 1313 O O . ALA A 1 166 ? -9.293 -0.784 26.292 1.00 96.12 166 ALA A O 1
ATOM 1314 N N . LEU A 1 167 ? -10.558 -0.506 24.464 1.00 96.94 167 LEU A N 1
ATOM 1315 C CA . LEU A 1 167 ? -10.630 0.956 24.558 1.00 96.94 167 LEU A CA 1
ATOM 1316 C C . LEU A 1 167 ? -11.745 1.451 25.488 1.00 96.94 167 LEU A C 1
ATOM 1318 O O . LEU A 1 167 ? -11.728 2.619 25.882 1.00 96.94 167 LEU A O 1
ATOM 1322 N N . GLU A 1 168 ? -12.711 0.597 25.829 1.00 96.88 168 GLU A N 1
ATOM 1323 C CA . GLU A 1 168 ? -13.724 0.882 26.847 1.00 96.88 168 GLU A CA 1
ATOM 1324 C C . GLU A 1 168 ? -13.093 0.945 28.244 1.00 96.88 168 GLU A C 1
ATOM 1326 O O . GLU A 1 168 ? -13.429 1.842 29.017 1.00 96.88 168 GLU A O 1
ATOM 1331 N N . ASP A 1 169 ? -12.112 0.075 28.514 1.00 95.19 169 ASP A N 1
ATOM 1332 C CA . ASP A 1 169 ? -11.343 0.054 29.767 1.00 95.19 169 ASP A CA 1
ATOM 1333 C C . ASP A 1 169 ? -10.442 1.292 29.939 1.00 95.19 169 ASP A C 1
ATOM 1335 O O . ASP A 1 169 ? -10.081 1.665 31.058 1.00 95.19 169 ASP A O 1
ATOM 1339 N N . GLY A 1 170 ? -10.076 1.958 28.840 1.00 95.75 170 GLY A N 1
ATOM 1340 C CA . GLY A 1 170 ? -9.356 3.227 28.871 1.00 95.75 170 GLY A CA 1
ATOM 1341 C C . GLY A 1 170 ? -8.584 3.556 27.590 1.00 95.75 170 GLY A C 1
ATOM 1342 O O . GLY A 1 170 ? -8.524 2.758 26.654 1.00 95.75 170 GLY A O 1
ATOM 1343 N N . PRO A 1 171 ? -7.963 4.749 27.522 1.00 96.50 171 PRO A N 1
ATOM 1344 C CA . PRO A 1 171 ? -7.153 5.144 26.375 1.00 96.50 171 PRO A CA 1
ATOM 1345 C C . PRO A 1 171 ? -5.912 4.257 26.224 1.00 96.50 171 PRO A C 1
ATOM 1347 O O . PRO A 1 171 ? -5.170 4.054 27.187 1.00 96.50 171 PRO A O 1
ATOM 1350 N N . LEU A 1 172 ? -5.634 3.794 25.004 1.00 97.06 172 LEU A N 1
ATOM 1351 C CA . LEU A 1 172 ? -4.502 2.906 24.709 1.00 97.06 172 LEU A CA 1
ATOM 1352 C C . LEU A 1 172 ? -3.571 3.496 23.655 1.00 97.06 172 LEU A C 1
ATOM 1354 O O . LEU A 1 172 ? -3.999 4.190 22.730 1.00 97.06 172 LEU A O 1
ATOM 1358 N N . GLN A 1 173 ? -2.275 3.198 23.757 1.00 95.31 173 GLN A N 1
ATOM 1359 C CA . GLN A 1 173 ? -1.325 3.598 22.723 1.00 95.31 173 GLN A CA 1
ATOM 1360 C C . GLN A 1 173 ? -1.443 2.699 21.484 1.00 95.31 173 GLN A C 1
ATOM 1362 O O . GLN A 1 173 ? -1.810 1.526 21.570 1.00 95.31 173 GLN A O 1
ATOM 1367 N N . SER A 1 174 ? -1.054 3.225 20.316 1.00 91.06 174 SER A N 1
ATOM 1368 C CA . SER A 1 174 ? -0.991 2.458 19.057 1.00 91.06 174 SER A CA 1
ATOM 1369 C C . SER A 1 174 ? -0.237 1.129 19.194 1.00 91.06 174 SER A C 1
ATOM 1371 O O . SER A 1 174 ? -0.595 0.166 18.515 1.00 91.06 174 SER A O 1
ATOM 1373 N N . GLU A 1 175 ? 0.813 1.089 20.019 1.00 87.56 175 GLU A N 1
ATOM 1374 C CA . GLU A 1 175 ? 1.634 -0.106 20.239 1.00 87.56 175 GLU A CA 1
ATOM 1375 C C . GLU A 1 175 ? 0.901 -1.151 21.090 1.00 87.56 175 GLU A C 1
ATOM 1377 O O . GLU A 1 175 ? 0.917 -2.332 20.748 1.00 87.56 175 GLU A O 1
ATOM 1382 N N . ASP A 1 176 ? 0.179 -0.730 22.130 1.00 92.69 176 ASP A N 1
ATOM 1383 C CA . ASP A 1 176 ? -0.602 -1.631 22.985 1.00 92.69 176 ASP A CA 1
ATOM 1384 C C . ASP A 1 176 ? -1.772 -2.249 22.215 1.00 92.69 176 ASP A C 1
ATOM 1386 O O . ASP A 1 176 ? -1.954 -3.468 22.229 1.00 92.69 176 ASP A O 1
ATOM 1390 N N . LEU A 1 177 ? -2.496 -1.444 21.427 1.00 91.06 177 LEU A N 1
ATOM 1391 C CA . LEU A 1 177 ? -3.542 -1.955 20.532 1.00 91.06 177 LEU A CA 1
ATOM 1392 C C . LEU A 1 177 ? -2.988 -2.938 19.496 1.00 91.06 177 LEU A C 1
ATOM 1394 O O . LEU A 1 177 ? -3.618 -3.949 19.180 1.00 91.06 177 LEU A O 1
ATOM 1398 N N . ARG A 1 178 ? -1.785 -2.675 18.975 1.00 87.25 178 ARG A N 1
ATOM 1399 C CA . ARG A 1 178 ? -1.130 -3.572 18.019 1.00 87.25 178 ARG A CA 1
ATOM 1400 C C . ARG A 1 178 ? -0.739 -4.904 18.659 1.00 87.25 178 ARG A C 1
ATOM 1402 O O . ARG A 1 178 ? -0.866 -5.946 18.011 1.00 87.25 178 ARG A O 1
ATOM 1409 N N . ARG A 1 179 ? -0.285 -4.880 19.917 1.00 87.19 179 ARG A N 1
ATOM 1410 C CA . ARG A 1 179 ? -0.000 -6.086 20.707 1.00 87.19 179 ARG A CA 1
ATOM 1411 C C . ARG A 1 179 ? -1.272 -6.877 20.989 1.00 87.19 179 ARG A C 1
ATOM 1413 O O . ARG A 1 179 ? -1.265 -8.084 20.777 1.00 87.19 179 ARG A O 1
ATOM 1420 N N . LEU A 1 180 ? -2.369 -6.215 21.361 1.00 87.62 180 LEU A N 1
ATOM 1421 C CA . LEU A 1 180 ? -3.683 -6.851 21.544 1.00 87.62 180 LEU A CA 1
ATOM 1422 C C . LEU A 1 180 ? -4.195 -7.511 20.263 1.00 87.62 180 LEU A C 1
ATOM 1424 O O . LEU A 1 180 ? -4.777 -8.594 20.304 1.00 87.62 180 LEU A O 1
ATOM 1428 N N . ALA A 1 181 ? -3.911 -6.906 19.111 1.00 84.94 181 ALA A N 1
ATOM 1429 C CA . ALA A 1 181 ? -4.203 -7.491 17.811 1.00 84.94 181 ALA A CA 1
ATOM 1430 C C . ALA A 1 181 ? -3.303 -8.692 17.455 1.00 84.94 181 ALA A C 1
ATOM 1432 O O . ALA A 1 181 ? -3.416 -9.207 16.344 1.00 84.94 181 ALA A O 1
ATOM 1433 N N . ASN A 1 182 ? -2.394 -9.128 18.339 1.00 83.75 182 ASN A N 1
ATOM 1434 C CA . ASN A 1 182 ? -1.383 -10.159 18.087 1.00 83.75 182 ASN A CA 1
ATOM 1435 C C . ASN A 1 182 ? -0.611 -9.920 16.782 1.00 83.75 182 ASN A C 1
ATOM 1437 O O . ASN A 1 182 ? -0.335 -10.857 16.035 1.00 83.75 182 ASN A O 1
ATOM 1441 N N . TRP A 1 183 ? -0.303 -8.656 16.466 1.00 64.75 183 TRP A N 1
ATOM 1442 C CA . TRP A 1 183 ? 0.351 -8.286 15.204 1.00 64.75 183 TRP A CA 1
ATOM 1443 C C . TRP A 1 183 ? -0.414 -8.735 13.951 1.00 64.75 183 TRP A C 1
ATOM 1445 O O . TRP A 1 183 ? 0.179 -8.886 12.880 1.00 64.75 183 TRP A O 1
ATOM 1455 N N . SER A 1 184 ? -1.731 -8.924 14.071 1.00 73.94 184 SER A N 1
ATOM 1456 C CA . SER A 1 184 ? -2.595 -9.265 12.950 1.00 73.94 184 SER A CA 1
ATOM 1457 C C . SER A 1 184 ? -2.386 -8.271 11.816 1.00 73.94 184 SER A C 1
ATOM 1459 O O . SER A 1 184 ? -2.381 -7.052 12.020 1.00 73.94 184 SER A O 1
ATOM 1461 N N . ARG A 1 185 ? -2.252 -8.798 10.596 1.00 74.38 185 ARG A N 1
ATOM 1462 C CA . ARG A 1 185 ? -2.164 -7.984 9.376 1.00 74.38 185 ARG A CA 1
ATOM 1463 C C . ARG A 1 185 ? -3.397 -7.088 9.206 1.00 74.38 185 ARG A C 1
ATOM 1465 O O . ARG A 1 185 ? -3.284 -6.016 8.626 1.00 74.38 185 ARG A O 1
ATOM 1472 N N . LEU A 1 186 ? -4.524 -7.478 9.806 1.00 74.75 186 LEU A N 1
ATOM 1473 C CA . LEU A 1 186 ? -5.781 -6.732 9.790 1.00 74.75 186 LEU A CA 1
ATOM 1474 C C . LEU A 1 186 ? -5.776 -5.510 10.720 1.00 74.75 186 LEU A C 1
ATOM 1476 O O . LEU A 1 186 ? -6.637 -4.651 10.577 1.00 74.75 186 LEU A O 1
ATOM 1480 N N . TYR A 1 187 ? -4.825 -5.385 11.656 1.00 83.50 187 TYR A N 1
ATOM 1481 C CA . TYR A 1 187 ? -4.814 -4.285 12.632 1.00 83.50 187 TYR A CA 1
ATOM 1482 C C . TYR A 1 187 ? -4.829 -2.907 11.969 1.00 83.50 187 TYR A C 1
ATOM 1484 O O . TYR A 1 187 ? -5.623 -2.050 12.346 1.00 83.50 187 TYR A O 1
ATOM 1492 N N . GLY A 1 188 ? -3.962 -2.692 10.974 1.00 79.25 188 GLY A N 1
ATOM 1493 C CA . GLY A 1 188 ? -3.876 -1.401 10.293 1.00 79.25 188 GLY A CA 1
ATOM 1494 C C . GLY A 1 188 ? -5.192 -1.026 9.615 1.00 79.25 188 GLY A C 1
ATOM 1495 O O . GLY A 1 188 ? -5.621 0.118 9.721 1.00 79.25 188 GLY A O 1
ATOM 1496 N N . MET A 1 189 ? -5.841 -2.008 8.988 1.00 79.12 189 MET A N 1
ATOM 1497 C CA . MET A 1 189 ? -7.135 -1.854 8.331 1.00 79.12 189 MET A CA 1
ATOM 1498 C C . MET A 1 189 ? -8.242 -1.549 9.341 1.00 79.12 189 MET A C 1
ATOM 1500 O O . MET A 1 189 ? -8.867 -0.499 9.249 1.00 79.12 189 MET A O 1
ATOM 1504 N N . VAL A 1 190 ? -8.434 -2.418 10.338 1.00 85.19 190 VAL A N 1
ATOM 1505 C CA . VAL A 1 190 ? -9.502 -2.281 11.341 1.00 85.19 190 VAL A CA 1
ATOM 1506 C C . VAL A 1 190 ? -9.358 -0.977 12.122 1.00 85.19 190 VAL A C 1
ATOM 1508 O O . VAL A 1 190 ? -10.338 -0.274 12.332 1.00 85.19 190 VAL A O 1
ATOM 1511 N N . ARG A 1 191 ? -8.134 -0.594 12.505 1.00 91.19 191 ARG A N 1
ATOM 1512 C CA . ARG A 1 191 ? -7.885 0.686 13.181 1.00 91.19 191 ARG A CA 1
ATOM 1513 C C . ARG A 1 191 ? -8.266 1.874 12.296 1.00 91.19 191 ARG A C 1
ATOM 1515 O O . ARG A 1 191 ? -8.902 2.804 12.776 1.00 91.19 191 ARG A O 1
ATOM 1522 N N . SER A 1 192 ? -7.850 1.874 11.028 1.00 82.31 192 SER A N 1
ATOM 1523 C CA . SER A 1 192 ? -8.190 2.956 10.095 1.00 82.31 192 SER A CA 1
ATOM 1524 C C . SER A 1 192 ? -9.696 3.046 9.853 1.00 82.31 192 SER A C 1
ATOM 1526 O O . SER A 1 192 ? -10.223 4.151 9.804 1.00 82.31 192 SER A O 1
ATOM 1528 N N . ASP A 1 193 ? -10.379 1.907 9.755 1.00 82.50 193 ASP A N 1
ATOM 1529 C CA . ASP A 1 193 ? -11.831 1.829 9.589 1.00 82.50 193 ASP A CA 1
ATOM 1530 C C . ASP A 1 193 ? -12.582 2.356 10.825 1.00 82.50 193 ASP A C 1
ATOM 1532 O O . ASP A 1 193 ? -13.457 3.209 10.701 1.00 82.50 193 ASP A O 1
ATOM 1536 N N . LEU A 1 194 ? -12.164 1.963 12.034 1.00 89.50 194 LEU A N 1
ATOM 1537 C CA . LEU A 1 194 ? -12.705 2.488 13.295 1.00 89.50 194 LEU A CA 1
ATOM 1538 C C . LEU A 1 194 ? -12.567 4.014 13.412 1.00 89.50 194 LEU A C 1
ATOM 1540 O O . LEU A 1 194 ? -13.492 4.684 13.873 1.00 89.50 194 LEU A O 1
ATOM 1544 N N . ILE A 1 195 ? -11.428 4.563 12.979 1.00 88.38 195 ILE A N 1
ATOM 1545 C CA . ILE A 1 195 ? -11.193 6.013 12.953 1.00 88.38 195 ILE A CA 1
ATOM 1546 C C . ILE A 1 195 ? -12.063 6.681 11.883 1.00 88.38 195 ILE A C 1
ATOM 1548 O O . ILE A 1 195 ? -12.682 7.708 12.148 1.00 88.38 195 ILE A O 1
ATOM 1552 N N . ALA A 1 196 ? -12.143 6.100 10.683 1.00 77.94 196 ALA A N 1
ATOM 1553 C CA . ALA A 1 196 ? -12.937 6.639 9.581 1.00 77.94 196 ALA A CA 1
ATOM 1554 C C . ALA A 1 196 ? -14.442 6.667 9.897 1.00 77.94 196 ALA A C 1
ATOM 1556 O O . ALA A 1 196 ? -15.131 7.604 9.503 1.00 77.94 196 ALA A O 1
ATOM 1557 N N . GLN A 1 197 ? -14.939 5.677 10.643 1.00 85.44 197 GLN A N 1
ATOM 1558 C CA . GLN A 1 197 ? -16.325 5.614 11.119 1.00 85.44 197 GLN A CA 1
ATOM 1559 C C . GLN A 1 197 ? -16.592 6.511 12.342 1.00 85.44 197 GLN A C 1
ATOM 1561 O O . GLN A 1 197 ? -17.724 6.566 12.817 1.00 85.44 197 GLN A O 1
ATOM 1566 N N . GLY A 1 198 ? -15.576 7.195 12.880 1.00 89.94 198 GLY A N 1
ATOM 1567 C CA . GLY A 1 198 ? -15.719 8.047 14.064 1.00 89.94 198 GLY A CA 1
ATOM 1568 C C . GLY A 1 198 ? -15.984 7.273 15.360 1.00 89.94 198 GLY A C 1
ATOM 1569 O O . GLY A 1 198 ? -16.512 7.832 16.319 1.00 89.94 198 GLY A O 1
ATOM 1570 N N . LEU A 1 199 ? -15.643 5.984 15.405 1.00 94.31 199 LEU A N 1
ATOM 1571 C CA . LEU A 1 199 ? -15.844 5.118 16.575 1.00 94.31 199 LEU A CA 1
ATOM 1572 C C . LEU A 1 199 ? -14.660 5.167 17.539 1.00 94.31 199 LEU A C 1
ATOM 1574 O O . LEU A 1 199 ? -14.798 4.896 18.732 1.00 94.31 199 LEU A O 1
ATOM 1578 N N . VAL A 1 200 ? -13.491 5.518 17.009 1.00 96.62 200 VAL A N 1
ATOM 1579 C CA . VAL A 1 200 ? -12.262 5.724 17.766 1.00 96.62 200 VAL A CA 1
ATOM 1580 C C . VAL A 1 200 ? -11.644 7.044 17.336 1.00 96.62 200 VAL A C 1
ATOM 1582 O O . VAL A 1 200 ? -11.478 7.312 16.148 1.00 96.62 200 VAL A O 1
ATOM 1585 N N . GLU A 1 201 ? -11.252 7.849 18.311 1.00 95.44 201 GLU A N 1
ATOM 1586 C CA . GLU A 1 201 ? -10.456 9.047 18.090 1.00 95.44 201 GLU A CA 1
ATOM 1587 C C . GLU A 1 201 ? -8.982 8.753 18.335 1.00 95.44 201 GLU A C 1
ATOM 1589 O O . GLU A 1 201 ? -8.613 8.101 19.312 1.00 95.44 201 GLU A O 1
ATOM 1594 N N . MET A 1 202 ? -8.126 9.279 17.460 1.00 96.25 202 MET A N 1
ATOM 1595 C CA . MET A 1 202 ? -6.679 9.206 17.612 1.00 96.25 202 MET A CA 1
ATOM 1596 C C . MET A 1 202 ? -6.127 10.597 17.914 1.00 96.25 202 MET A C 1
ATOM 1598 O O . MET A 1 202 ? -6.156 11.492 17.070 1.00 96.25 202 MET A O 1
ATOM 1602 N N . THR A 1 203 ? -5.533 10.753 19.093 1.00 95.50 203 THR A N 1
ATOM 1603 C CA . THR A 1 203 ? -4.815 11.966 19.497 1.00 95.50 203 THR A CA 1
ATOM 1604 C C . THR A 1 203 ? -3.312 11.707 19.548 1.00 95.50 203 THR A C 1
ATOM 1606 O O . THR A 1 203 ? -2.852 10.581 19.742 1.00 95.50 203 THR A O 1
ATOM 1609 N N . ARG A 1 204 ? -2.504 12.752 19.342 1.00 94.19 204 ARG A N 1
ATOM 1610 C CA . ARG A 1 204 ? -1.040 12.656 19.405 1.00 94.19 204 ARG A CA 1
ATOM 1611 C C . ARG A 1 204 ? -0.530 13.389 20.643 1.00 94.19 204 ARG A C 1
ATOM 1613 O O . ARG A 1 204 ? -0.761 14.587 20.765 1.00 94.19 204 ARG A O 1
ATOM 1620 N N . ARG A 1 205 ? 0.187 12.689 21.528 1.00 91.44 205 ARG A N 1
ATOM 1621 C CA . ARG A 1 205 ? 0.845 13.257 22.723 1.00 91.44 205 ARG A CA 1
ATOM 1622 C C . ARG A 1 205 ? 2.280 12.752 22.809 1.00 91.44 205 ARG A C 1
ATOM 1624 O O . ARG A 1 205 ? 2.495 11.555 22.686 1.00 91.44 205 ARG A O 1
ATOM 1631 N N . ASP A 1 206 ? 3.254 13.650 22.952 1.00 81.00 206 ASP A N 1
ATOM 1632 C CA . ASP A 1 206 ? 4.676 13.324 23.177 1.00 81.00 206 ASP A CA 1
ATOM 1633 C C . ASP A 1 206 ? 5.240 12.215 22.274 1.00 81.00 206 ASP A C 1
ATOM 1635 O O . ASP A 1 206 ? 5.944 11.307 22.703 1.00 81.00 206 ASP A O 1
ATOM 1639 N N . ARG A 1 207 ? 4.925 12.306 20.973 1.00 85.94 207 ARG A N 1
ATOM 1640 C CA . ARG A 1 207 ? 5.273 11.337 19.909 1.00 85.94 207 ARG A CA 1
ATOM 1641 C C . ARG A 1 207 ? 4.525 9.999 19.953 1.00 85.94 207 ARG A C 1
ATOM 1643 O O . ARG A 1 207 ? 4.628 9.260 18.975 1.00 85.94 207 ARG A O 1
ATOM 1650 N N . ALA A 1 208 ? 3.722 9.728 20.976 1.00 88.69 208 ALA A N 1
ATOM 1651 C CA . ALA A 1 208 ? 2.789 8.611 21.008 1.00 88.69 208 ALA A CA 1
ATOM 1652 C C . ALA A 1 208 ? 1.461 8.963 20.315 1.00 88.69 208 ALA A C 1
ATOM 1654 O O . ALA A 1 208 ? 1.021 10.116 20.281 1.00 88.69 208 ALA A O 1
ATOM 1655 N N . GLN A 1 209 ? 0.826 7.942 19.745 1.00 94.56 209 GLN A N 1
ATOM 1656 C CA . GLN A 1 209 ? -0.553 7.991 19.265 1.00 94.56 209 GLN A CA 1
ATOM 1657 C C . GLN A 1 209 ? -1.424 7.296 20.305 1.00 94.56 209 GLN A C 1
ATOM 1659 O O . GLN A 1 209 ? -1.213 6.110 20.564 1.00 94.56 209 GLN A O 1
ATOM 1664 N N . ILE A 1 210 ? -2.350 8.040 20.898 1.00 96.06 210 ILE A N 1
ATOM 1665 C CA . ILE A 1 210 ? -3.289 7.561 21.909 1.00 96.06 210 ILE A CA 1
ATOM 1666 C C . ILE A 1 210 ? -4.659 7.466 21.256 1.00 96.06 210 ILE A C 1
ATOM 1668 O O . ILE A 1 210 ? -5.112 8.415 20.615 1.00 96.06 210 ILE A O 1
ATOM 1672 N N . HIS A 1 211 ? -5.297 6.319 21.424 1.00 97.31 211 HIS A N 1
ATOM 1673 C CA . HIS A 1 211 ? -6.621 6.025 20.906 1.00 97.31 211 HIS A CA 1
ATOM 1674 C C . HIS A 1 211 ? -7.617 6.006 22.051 1.00 97.31 211 HIS A C 1
ATOM 1676 O O . HIS A 1 211 ? -7.322 5.458 23.113 1.00 97.31 211 HIS A O 1
ATOM 1682 N N . THR A 1 212 ? -8.791 6.575 21.810 1.00 97.56 212 THR A N 1
ATOM 1683 C CA . THR A 1 212 ? -9.891 6.626 22.774 1.00 97.56 212 THR A CA 1
ATOM 1684 C C . THR A 1 212 ? -11.182 6.251 22.060 1.00 97.56 212 THR A C 1
ATOM 1686 O O . THR A 1 212 ? -11.421 6.706 20.941 1.00 97.56 212 THR A O 1
ATOM 1689 N N . ILE A 1 213 ? -12.019 5.423 22.686 1.00 98.00 213 ILE A N 1
ATOM 1690 C CA . ILE A 1 213 ? -13.347 5.105 22.150 1.00 98.00 213 ILE A CA 1
ATOM 1691 C C . ILE A 1 213 ? -14.272 6.327 22.247 1.00 98.00 213 ILE A C 1
ATOM 1693 O O . ILE A 1 213 ? -14.300 7.013 23.271 1.00 98.00 213 ILE A O 1
ATOM 1697 N N . THR A 1 214 ? -15.035 6.597 21.190 1.00 97.88 214 THR A N 1
ATOM 1698 C CA . THR A 1 214 ? -16.048 7.664 21.178 1.00 97.88 214 THR A CA 1
ATOM 1699 C C . THR A 1 214 ? -17.384 7.160 21.727 1.00 97.88 214 THR A C 1
ATOM 1701 O O . THR A 1 214 ? -17.583 5.962 21.940 1.00 97.88 214 THR A O 1
ATOM 1704 N N . GLU A 1 215 ? -18.350 8.058 21.925 1.00 96.75 215 GLU A N 1
ATOM 1705 C CA . GLU A 1 215 ? -19.721 7.671 22.285 1.00 96.75 215 GLU A CA 1
ATOM 1706 C C . GLU A 1 215 ? -20.383 6.795 21.204 1.00 96.75 215 GLU A C 1
ATOM 1708 O O . GLU A 1 215 ? -21.038 5.795 21.515 1.00 96.75 215 GLU A O 1
ATOM 1713 N N . ALA A 1 216 ? -20.132 7.103 19.926 1.00 95.25 216 ALA A N 1
ATOM 1714 C CA . ALA A 1 216 ? -20.559 6.268 18.805 1.00 95.25 216 ALA A CA 1
ATOM 1715 C C . ALA A 1 216 ? -19.906 4.876 18.863 1.00 95.25 216 ALA A C 1
ATOM 1717 O O . ALA A 1 216 ? -20.581 3.866 18.658 1.00 95.25 216 ALA A O 1
ATOM 1718 N N . GLY A 1 2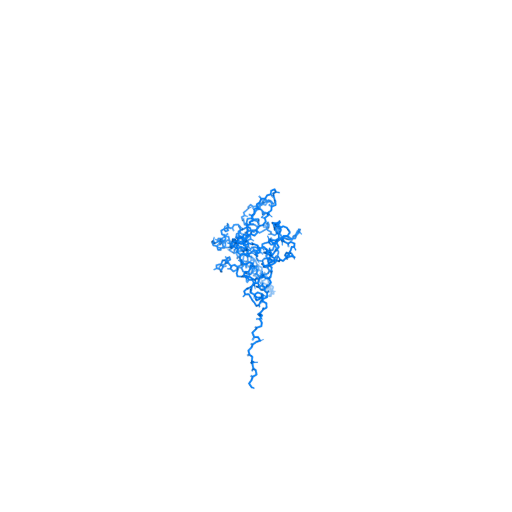17 ? -18.616 4.812 19.215 1.00 95.94 217 GLY A N 1
ATOM 1719 C CA . GLY A 1 217 ? -17.893 3.560 19.442 1.00 95.94 217 GLY A CA 1
ATOM 1720 C C . GLY A 1 217 ? -18.513 2.703 20.544 1.00 95.94 217 GLY A C 1
ATOM 1721 O O . GLY A 1 217 ? -18.733 1.511 20.332 1.00 95.94 217 GLY A O 1
ATOM 1722 N N . ARG A 1 218 ? -18.860 3.305 21.689 1.00 96.75 218 ARG A N 1
ATOM 1723 C CA . ARG A 1 218 ? -19.532 2.609 22.804 1.00 96.75 218 ARG A CA 1
ATOM 1724 C C . ARG A 1 218 ? -20.906 2.083 22.401 1.00 96.75 218 ARG A C 1
ATOM 1726 O O . ARG A 1 218 ? -21.194 0.907 22.588 1.00 96.75 218 ARG A O 1
ATOM 1733 N N . THR A 1 219 ? -21.707 2.917 21.738 1.00 95.12 219 THR A N 1
ATOM 1734 C CA . THR A 1 219 ? -23.026 2.520 21.216 1.00 95.12 219 THR A CA 1
ATOM 1735 C C . THR A 1 219 ? -22.910 1.335 20.254 1.00 95.12 219 THR A C 1
ATOM 1737 O O . THR A 1 219 ? -23.702 0.390 20.300 1.00 95.12 219 THR A O 1
ATOM 1740 N N . ARG A 1 220 ? -21.895 1.357 19.382 1.00 94.56 220 ARG A N 1
ATOM 1741 C CA . ARG A 1 220 ? -21.612 0.261 18.455 1.00 94.56 220 ARG A CA 1
ATOM 1742 C C . ARG A 1 220 ? -21.196 -1.012 19.191 1.00 94.56 220 ARG A C 1
ATOM 1744 O O . ARG A 1 220 ? -21.669 -2.084 18.821 1.00 94.56 220 ARG A O 1
ATOM 1751 N N . LEU A 1 221 ? -20.348 -0.903 20.212 1.00 95.38 221 LEU A N 1
ATOM 1752 C CA . LEU A 1 221 ? -19.924 -2.035 21.035 1.00 95.38 221 LEU A CA 1
ATOM 1753 C C . LEU A 1 221 ? -21.112 -2.686 21.761 1.00 95.38 221 LEU A C 1
ATOM 1755 O O . LEU A 1 221 ? -21.251 -3.908 21.724 1.00 95.38 221 LEU A O 1
ATOM 1759 N N . ASP A 1 222 ? -22.018 -1.892 22.328 1.00 94.06 222 ASP A N 1
ATOM 1760 C CA . ASP A 1 222 ? -23.233 -2.402 22.972 1.00 94.06 222 ASP A CA 1
ATOM 1761 C C . ASP A 1 222 ? -24.162 -3.118 21.987 1.00 94.06 222 ASP A C 1
ATOM 1763 O O . ASP A 1 222 ? -24.744 -4.156 22.311 1.00 94.06 222 ASP A O 1
ATOM 1767 N N . ALA A 1 223 ? -24.288 -2.604 20.761 1.00 91.00 223 ALA A N 1
ATOM 1768 C CA . ALA A 1 223 ? -25.047 -3.275 19.710 1.00 91.00 223 ALA A CA 1
ATOM 1769 C C . ALA A 1 223 ? -24.434 -4.637 19.342 1.00 91.00 223 ALA A C 1
ATOM 1771 O O . ALA A 1 223 ? -25.171 -5.610 19.194 1.00 91.00 223 ALA A O 1
ATOM 1772 N N . LEU A 1 224 ? -23.102 -4.727 19.247 1.00 89.56 224 LEU A N 1
ATOM 1773 C CA . LEU A 1 224 ? -22.396 -5.989 18.989 1.00 89.56 224 LEU A CA 1
ATOM 1774 C C . LEU A 1 224 ? -22.602 -6.990 20.135 1.00 89.56 224 LEU A C 1
ATOM 1776 O O . LEU A 1 224 ? -22.932 -8.146 19.890 1.00 89.56 224 LEU A O 1
ATOM 1780 N N . ARG A 1 225 ? -22.512 -6.540 21.393 1.00 92.00 225 ARG A N 1
ATOM 1781 C CA . ARG A 1 225 ? -22.797 -7.377 22.572 1.00 92.00 225 ARG A CA 1
ATOM 1782 C C . ARG A 1 225 ? -24.216 -7.948 22.557 1.00 92.00 225 ARG A C 1
ATOM 1784 O O . ARG A 1 225 ? -24.401 -9.106 22.913 1.00 92.00 225 ARG A O 1
ATOM 1791 N N . LYS A 1 226 ? -25.207 -7.158 22.127 1.00 89.56 226 LYS A N 1
ATOM 1792 C CA . LYS A 1 226 ? -26.606 -7.603 21.985 1.00 89.56 226 LYS A CA 1
ATOM 1793 C C . LYS A 1 226 ? -26.801 -8.598 20.842 1.00 89.56 226 LYS A C 1
ATOM 1795 O O . LYS A 1 226 ? -27.648 -9.472 20.964 1.00 89.56 226 LYS A O 1
ATOM 1800 N N . GLN A 1 227 ? -26.047 -8.467 19.750 1.00 83.62 227 GLN A N 1
ATOM 1801 C CA . GLN A 1 227 ? -26.082 -9.420 18.634 1.00 83.62 227 GLN A CA 1
ATOM 1802 C C . GLN A 1 227 ? -25.502 -10.784 19.020 1.00 83.62 227 GLN A C 1
ATOM 1804 O O . GLN A 1 227 ? -26.005 -11.803 18.561 1.00 83.62 227 GLN A O 1
ATOM 1809 N N . ASP A 1 228 ? -24.484 -10.789 19.883 1.00 75.94 228 ASP A N 1
ATOM 1810 C CA . ASP A 1 228 ? -23.820 -12.005 20.363 1.00 75.94 228 ASP A CA 1
ATOM 1811 C C . ASP A 1 228 ? -24.476 -12.604 21.619 1.00 75.94 228 ASP A C 1
ATOM 1813 O O . ASP A 1 228 ? -24.056 -13.666 22.087 1.00 75.94 228 ASP A O 1
ATOM 1817 N N . ALA A 1 229 ? -25.490 -11.940 22.187 1.00 73.31 229 ALA A N 1
ATOM 1818 C CA . ALA A 1 229 ? -26.271 -12.517 23.268 1.00 73.31 229 ALA A CA 1
ATOM 1819 C C . ALA A 1 229 ? -26.935 -13.799 22.735 1.00 73.31 229 ALA A C 1
ATOM 1821 O O . ALA A 1 229 ? -27.634 -13.730 21.718 1.00 73.31 229 ALA A O 1
ATOM 1822 N N . PRO A 1 230 ? -26.718 -14.968 23.372 1.00 59.91 230 PRO A N 1
ATOM 1823 C CA . PRO A 1 230 ? -27.398 -16.186 22.961 1.00 59.91 230 PRO A CA 1
ATOM 1824 C C . PRO A 1 230 ? -28.895 -15.893 22.950 1.00 59.91 230 PRO A C 1
ATOM 1826 O O . PRO A 1 230 ? -29.392 -15.256 23.881 1.00 59.91 230 PRO A O 1
ATOM 1829 N N . ALA A 1 231 ? -29.588 -16.300 21.883 1.00 56.38 231 ALA A N 1
ATOM 1830 C CA . ALA A 1 231 ? -31.036 -16.198 21.795 1.00 56.38 231 ALA A CA 1
ATOM 1831 C C . ALA A 1 231 ? -31.623 -16.944 22.998 1.00 56.38 231 ALA A C 1
ATOM 1833 O O . ALA A 1 231 ? -31.727 -18.168 22.990 1.00 56.38 231 ALA A O 1
ATOM 1834 N N . ALA A 1 232 ? -31.895 -16.208 24.071 1.00 51.75 232 ALA A N 1
ATOM 1835 C CA . ALA A 1 232 ? -32.439 -16.762 25.286 1.00 51.75 232 ALA A CA 1
ATOM 1836 C C . ALA A 1 232 ? -33.842 -17.265 24.944 1.00 51.75 232 ALA A C 1
ATOM 1838 O O . ALA A 1 232 ? -34.741 -16.477 24.662 1.00 51.75 232 ALA A O 1
ATOM 1839 N N . GLU A 1 233 ? -33.957 -18.591 24.892 1.00 53.84 233 GLU A N 1
ATOM 1840 C CA . GLU A 1 233 ? -35.157 -19.364 25.193 1.00 53.84 233 GLU A CA 1
ATOM 1841 C C . GLU A 1 233 ? -36.437 -18.873 24.500 1.00 53.84 233 GLU A C 1
ATOM 1843 O O . GLU A 1 233 ? -37.303 -18.228 25.084 1.00 53.84 233 GLU A O 1
ATOM 1848 N N . THR A 1 234 ? -36.612 -19.286 23.243 1.00 50.81 234 THR A N 1
ATOM 1849 C CA . THR A 1 234 ? -37.961 -19.483 22.677 1.00 50.81 234 THR A CA 1
ATOM 1850 C C . THR A 1 234 ? -38.446 -20.925 22.894 1.00 50.81 234 THR A C 1
ATOM 1852 O O . THR A 1 234 ? -39.284 -21.418 22.148 1.00 50.81 234 THR A O 1
ATOM 1855 N N . GLU A 1 235 ? -37.937 -21.614 23.920 1.00 49.22 235 GLU A N 1
ATOM 1856 C CA . GLU A 1 235 ? -38.440 -22.910 24.393 1.00 49.22 235 GLU A CA 1
ATOM 1857 C C . GLU A 1 235 ? -39.283 -22.679 25.651 1.00 49.22 235 GLU A C 1
ATOM 1859 O O . GLU A 1 235 ? -38.847 -22.850 26.783 1.00 49.22 235 GLU A O 1
ATOM 1864 N N . GLY A 1 236 ? -40.507 -22.202 25.445 1.00 54.09 236 GLY A N 1
ATOM 1865 C CA . GLY A 1 236 ? -41.452 -21.938 26.530 1.00 54.09 236 GLY A CA 1
ATOM 1866 C C . GLY A 1 236 ? -42.904 -21.877 26.068 1.00 54.09 236 GLY A C 1
ATOM 1867 O O . GLY A 1 236 ? -43.712 -21.183 26.679 1.00 54.09 236 GLY A O 1
ATOM 1868 N N . ARG A 1 237 ? -43.245 -22.546 24.962 1.00 52.66 237 ARG A N 1
ATOM 1869 C CA . ARG A 1 237 ? -44.627 -22.721 24.499 1.00 52.66 237 ARG A CA 1
ATOM 1870 C C . ARG A 1 237 ? -44.771 -24.066 23.797 1.00 52.66 237 ARG A C 1
ATOM 1872 O O . ARG A 1 237 ? -44.789 -24.121 22.582 1.00 52.66 237 ARG A O 1
ATOM 1879 N N . ASP A 1 238 ? -44.894 -25.114 24.594 1.00 50.16 238 ASP A N 1
ATOM 1880 C CA . ASP A 1 238 ? -45.879 -26.161 24.335 1.00 50.16 238 ASP A CA 1
ATOM 1881 C C . ASP A 1 238 ? -46.410 -26.602 25.699 1.00 50.16 238 ASP A C 1
ATOM 1883 O O . ASP A 1 238 ? -45.752 -27.292 26.477 1.00 50.16 238 ASP A O 1
ATOM 1887 N N . GLY A 1 239 ? -47.570 -26.040 26.046 1.00 50.16 239 GLY A N 1
ATOM 1888 C CA . GLY A 1 239 ? -48.317 -26.405 27.243 1.00 50.16 239 GLY A CA 1
ATOM 1889 C C . GLY A 1 239 ? -48.974 -27.780 27.078 1.00 50.16 239 GLY A C 1
ATOM 1890 O O . GLY A 1 239 ? -49.174 -28.229 25.950 1.00 50.16 239 GLY A O 1
ATOM 1891 N N . PRO A 1 240 ? -49.329 -28.452 28.184 1.00 64.94 240 PRO A N 1
ATOM 1892 C CA . PRO A 1 240 ? -50.007 -29.734 28.117 1.00 64.94 240 PRO A CA 1
ATOM 1893 C C . PRO A 1 240 ? -51.455 -29.524 27.652 1.00 64.94 240 PRO A C 1
ATOM 1895 O O . PRO A 1 240 ? -52.175 -28.698 28.221 1.00 64.94 240 PRO A O 1
ATOM 1898 N N . LEU A 1 241 ? -51.870 -30.285 26.640 1.00 56.97 241 LEU A N 1
ATOM 1899 C CA . LEU A 1 241 ? -53.271 -30.618 26.380 1.00 56.97 241 LEU A CA 1
ATOM 1900 C C . LEU A 1 241 ? -53.478 -32.103 26.669 1.00 56.97 241 LEU A C 1
ATOM 1902 O O . LEU A 1 241 ? -52.615 -32.901 26.237 1.00 56.97 241 LEU A O 1
#

pLDDT: me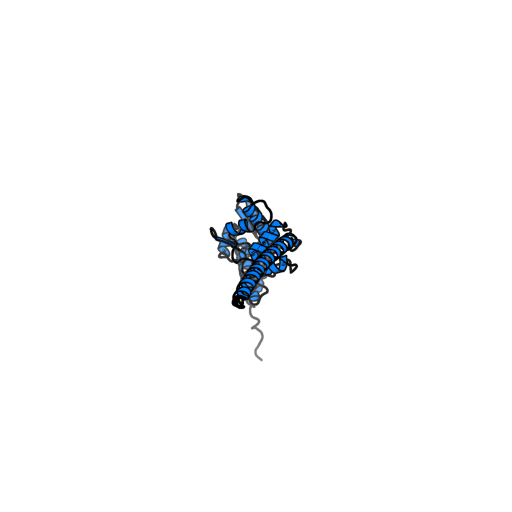an 79.81, std 15.46, range [39.94, 98.0]

Foldseek 3Di:
DDDDPPDDDPPPPVVVVVVVVVVVVVVVVVVVVVVVVVVVVLVVQLPQQFDVQLVRHSQLSSVLLVQLVDQFDDPVNCQVSRPDDDRDDPVRVVVSLVSSQVSCVVLVWHWDADPPGHIHTDNLSSVVSNQRSVVHDPHDPPCLVPPCVVVVVVLLVVLLLQLLVVQVVHKDWPVVSCVSNVVDPCSSVSVVVCVVVVQWDWDDDPNITIIHGDPVVVVVSVVVVVVPPPPPDPPDDDDDD

Secondary structure (DSSP, 8-state):
----------TTHHHHHHHHHHHHHHHHHHHHHHHHHHHHHHHHHHH----GGG---HHHHHHHHHHHHSS-B-HHHHHHT-SSSSPPPHHHHHHHHHHHHHHHHTTT---EEETTTEEE--HHHHHHHHHHHTT--SS---GGGSTTHHHHHHHHHHHHHHHHHHHHS--EEHHHHHHHTTT-TTHHHHHHHHHHTTSEEEEEETTEEEEEE-HHHHHHHHHHHHHSS------------